Protein AF-A0AAV5Q2T1-F1 (afdb_monomer)

Secondary structure (DSSP, 8-state):
-----PPPPGGGG----TTHHHHHHHHHHHHHHH------TT-HHHHHHHHHHHHHHHHHHHHH-TTTEEEETTEEEETTTTEEEE-TT-----------SSS-S---TT-HHHHHHT--TTS----SS-TTT-----SS-SSGGGS-GGG-EEEEEEEEEEE-TTSPEEEEEEEEEEEHHHHHHH--HHHHHHHHHHHHT--THHHHHTTHHHHHHHHHHHHHTS--TT-S---------

Mean predicted aligned error: 12.11 Å

Radius of gyration: 20.99 Å; Cα contacts (8 Å, |Δi|>4): 226; chains: 1; bounding box: 47×45×57 Å

Structure (mmCIF, N/CA/C/O backbone):
data_AF-A0AAV5Q2T1-F1
#
_entry.id   AF-A0AAV5Q2T1-F1
#
loop_
_atom_site.group_PDB
_atom_site.id
_atom_site.type_symbol
_atom_site.label_atom_id
_atom_site.label_alt_id
_atom_site.label_comp_id
_atom_site.label_asym_id
_atom_site.label_entity_id
_atom_site.label_seq_id
_atom_site.pdbx_PDB_ins_code
_atom_site.Cartn_x
_atom_site.Cartn_y
_atom_site.Cartn_z
_atom_site.occupancy
_atom_site.B_iso_or_equiv
_atom_site.auth_seq_id
_atom_site.auth_comp_id
_atom_site.auth_asym_id
_atom_site.auth_atom_id
_atom_site.pdbx_PDB_model_num
ATOM 1 N N . MET A 1 1 ? 13.994 2.017 17.449 1.00 34.84 1 MET A N 1
ATOM 2 C CA . MET A 1 1 ? 13.219 1.370 16.371 1.00 34.84 1 MET A CA 1
ATOM 3 C C . MET A 1 1 ? 14.200 1.012 15.267 1.00 34.84 1 MET A C 1
ATOM 5 O O . MET A 1 1 ? 14.709 1.919 14.624 1.00 34.84 1 MET A O 1
ATOM 9 N N . SER A 1 2 ? 14.570 -0.260 15.115 1.00 30.88 2 SER A N 1
ATOM 10 C CA . SER A 1 2 ? 15.417 -0.679 13.994 1.00 30.88 2 SER A CA 1
ATOM 11 C C . SER A 1 2 ? 14.562 -0.788 12.734 1.00 30.88 2 SER A C 1
ATOM 13 O O . SER A 1 2 ? 13.497 -1.404 12.750 1.00 30.88 2 SER A O 1
ATOM 15 N N . LEU A 1 3 ? 15.035 -0.216 11.626 1.00 44.00 3 LEU A N 1
ATOM 16 C CA . LEU A 1 3 ? 14.566 -0.620 10.304 1.00 44.00 3 LEU A CA 1
ATOM 17 C C . LEU A 1 3 ? 15.008 -2.076 10.133 1.00 44.00 3 LEU A C 1
ATOM 19 O O . LEU A 1 3 ? 16.198 -2.337 9.963 1.00 44.00 3 LEU A O 1
ATOM 23 N N . HIS A 1 4 ? 14.082 -3.029 10.269 1.00 51.59 4 HIS A N 1
ATOM 24 C CA . HIS A 1 4 ? 14.398 -4.456 10.185 1.00 51.59 4 HIS A CA 1
ATOM 25 C C . HIS A 1 4 ? 14.649 -4.853 8.722 1.00 51.59 4 HIS A C 1
ATOM 27 O O . HIS A 1 4 ? 13.801 -5.428 8.037 1.00 51.59 4 HIS A O 1
ATOM 33 N N . LEU A 1 5 ? 15.829 -4.482 8.226 1.00 61.19 5 LEU A N 1
ATOM 34 C CA . LEU A 1 5 ? 16.301 -4.802 6.889 1.00 61.19 5 LEU A CA 1
ATOM 35 C C . LEU A 1 5 ? 16.650 -6.291 6.827 1.00 61.19 5 LEU A C 1
ATOM 37 O O . LEU A 1 5 ? 17.687 -6.724 7.327 1.00 61.19 5 LEU A O 1
ATOM 41 N N . ARG A 1 6 ? 15.790 -7.071 6.172 1.00 73.88 6 ARG A N 1
ATOM 42 C CA . ARG A 1 6 ? 16.077 -8.457 5.791 1.00 73.88 6 ARG A CA 1
ATOM 43 C C . ARG A 1 6 ? 16.423 -8.535 4.308 1.00 73.88 6 ARG A C 1
ATOM 45 O O . ARG A 1 6 ? 15.856 -7.801 3.500 1.00 73.88 6 ARG A O 1
ATOM 52 N N . LYS A 1 7 ? 17.317 -9.456 3.938 1.00 75.06 7 LYS A N 1
ATOM 53 C CA . LYS A 1 7 ? 17.510 -9.813 2.526 1.00 75.06 7 LYS A CA 1
ATOM 54 C C . LYS A 1 7 ? 16.199 -10.390 1.991 1.00 75.06 7 LYS A C 1
ATOM 56 O O . LYS A 1 7 ? 15.592 -11.243 2.635 1.00 75.06 7 LYS A O 1
ATOM 61 N N . LEU A 1 8 ? 15.776 -9.909 0.830 1.00 74.25 8 LEU A N 1
ATOM 62 C CA . LEU A 1 8 ? 14.616 -10.419 0.115 1.00 74.25 8 LEU A CA 1
ATOM 63 C C . LEU A 1 8 ? 15.088 -11.365 -0.993 1.00 74.25 8 LEU A C 1
ATOM 65 O O . LEU A 1 8 ? 16.085 -11.067 -1.652 1.00 74.25 8 LEU A O 1
ATOM 69 N N . GLN A 1 9 ? 14.382 -12.476 -1.212 1.00 73.56 9 GLN A N 1
ATOM 70 C CA . GLN A 1 9 ? 14.624 -13.289 -2.403 1.00 73.56 9 GLN A CA 1
ATOM 71 C C . GLN A 1 9 ? 14.172 -12.517 -3.652 1.00 73.56 9 GLN A C 1
ATOM 73 O O . GLN A 1 9 ? 13.146 -11.834 -3.581 1.00 73.56 9 GLN A O 1
ATOM 78 N N . PRO A 1 10 ? 14.886 -12.603 -4.792 1.00 73.69 10 PRO A N 1
ATOM 79 C CA . PRO A 1 10 ? 14.507 -11.886 -6.010 1.00 73.69 10 PRO A CA 1
ATOM 80 C C . PRO A 1 10 ? 13.055 -12.148 -6.416 1.00 73.69 10 PRO A C 1
ATOM 82 O O . PRO A 1 10 ? 12.323 -11.203 -6.701 1.00 73.69 10 PRO A O 1
ATOM 85 N N . ASP A 1 11 ? 12.614 -13.406 -6.324 1.00 72.31 11 ASP A N 1
ATOM 86 C CA . ASP A 1 11 ? 11.250 -13.832 -6.645 1.00 72.31 11 ASP A CA 1
ATOM 87 C C . ASP A 1 11 ? 10.185 -13.147 -5.787 1.00 72.31 11 ASP A C 1
ATOM 89 O O . ASP A 1 11 ? 9.061 -12.958 -6.244 1.00 72.31 11 ASP A O 1
ATOM 93 N N . ASP A 1 12 ? 10.494 -12.722 -4.565 1.00 72.56 12 ASP A N 1
ATOM 94 C CA . ASP A 1 12 ? 9.517 -12.059 -3.704 1.00 72.56 12 ASP A CA 1
ATOM 95 C C . ASP A 1 12 ? 9.306 -10.582 -4.055 1.00 72.56 12 ASP A C 1
ATOM 97 O O . ASP A 1 12 ? 8.383 -9.978 -3.501 1.00 72.56 12 ASP A O 1
ATOM 101 N N . LEU A 1 13 ? 10.110 -9.987 -4.949 1.00 73.44 13 LEU A N 1
ATOM 102 C CA . LEU A 1 13 ? 10.087 -8.547 -5.254 1.00 73.44 13 LEU A CA 1
ATOM 103 C C . LEU A 1 13 ? 8.680 -8.033 -5.605 1.00 73.44 13 LEU A C 1
ATOM 105 O O . LEU A 1 13 ? 8.301 -6.950 -5.154 1.00 73.44 13 LEU A O 1
ATOM 109 N N . PHE A 1 14 ? 7.882 -8.836 -6.322 1.00 78.00 14 PHE A N 1
ATOM 110 C CA . PHE A 1 14 ? 6.451 -8.583 -6.505 1.00 78.00 14 PHE A CA 1
ATOM 111 C C . PHE A 1 14 ? 5.556 -9.773 -6.187 1.00 78.00 14 PHE A C 1
ATOM 113 O O . PHE A 1 14 ? 5.795 -10.922 -6.576 1.00 78.00 14 PHE A O 1
ATOM 120 N N . VAL A 1 15 ? 4.435 -9.427 -5.562 1.00 79.69 15 VAL A N 1
ATOM 121 C CA . VAL A 1 15 ? 3.279 -10.280 -5.306 1.00 79.69 15 VAL A CA 1
ATOM 122 C C . VAL A 1 15 ? 2.102 -9.691 -6.080 1.00 79.69 15 VAL A C 1
ATOM 124 O O . VAL A 1 15 ? 1.886 -8.479 -6.033 1.00 79.69 15 VAL A O 1
ATOM 127 N N . ILE A 1 16 ? 1.376 -10.537 -6.812 1.00 82.50 16 ILE A N 1
ATOM 128 C CA . ILE A 1 16 ? 0.063 -10.195 -7.369 1.00 82.50 16 ILE A CA 1
ATOM 129 C C . ILE A 1 16 ? -0.984 -10.674 -6.376 1.00 82.50 16 ILE A C 1
ATOM 131 O O . ILE A 1 16 ? -1.044 -11.858 -6.058 1.00 82.50 16 ILE A O 1
ATOM 135 N N . GLU A 1 17 ? -1.803 -9.744 -5.910 1.00 84.75 17 GLU A N 1
ATOM 136 C CA . GLU A 1 17 ? -2.901 -10.002 -4.984 1.00 84.75 17 GLU A CA 1
ATOM 137 C C . GLU A 1 17 ? -4.241 -10.063 -5.725 1.00 84.75 17 GLU A C 1
ATOM 139 O O . GLU A 1 17 ? -4.354 -9.624 -6.872 1.00 84.75 17 GLU A O 1
ATOM 144 N N . SER A 1 18 ? -5.285 -10.551 -5.054 1.00 85.81 18 SER A N 1
ATOM 145 C CA . SER A 1 18 ? -6.667 -10.520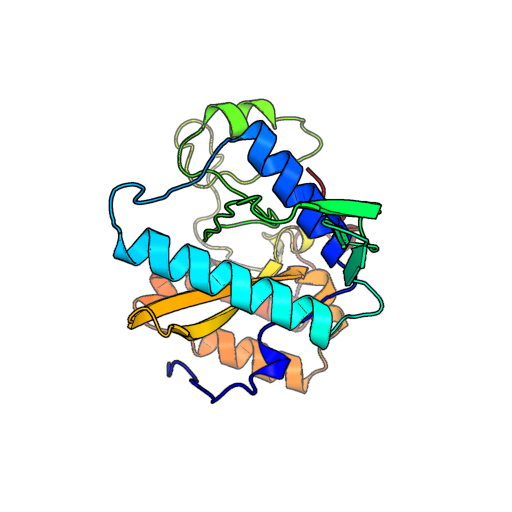 -5.561 1.00 85.81 18 SER A CA 1
ATOM 146 C C . SER A 1 18 ? -7.131 -9.102 -5.928 1.00 85.81 18 SER A C 1
ATOM 148 O O . SER A 1 18 ? -7.850 -8.916 -6.907 1.00 85.81 18 SER A O 1
ATOM 150 N N . THR A 1 19 ? -6.648 -8.097 -5.197 1.00 82.00 19 THR A N 1
ATOM 151 C CA . THR A 1 19 ? -6.914 -6.662 -5.385 1.00 82.00 19 THR A CA 1
ATOM 152 C C . THR A 1 19 ? -6.174 -6.029 -6.573 1.00 82.00 19 THR A C 1
ATOM 154 O O . THR A 1 19 ? -6.449 -4.881 -6.922 1.00 82.00 19 THR A O 1
ATOM 157 N N . TYR A 1 20 ? -5.258 -6.745 -7.246 1.00 85.12 20 TYR A N 1
ATOM 158 C CA . TYR A 1 20 ? -4.414 -6.194 -8.322 1.00 85.12 20 TYR A CA 1
ATOM 159 C C . TYR A 1 20 ? -5.216 -5.479 -9.421 1.00 85.12 20 TYR A C 1
ATOM 161 O O . TYR A 1 20 ? -4.818 -4.402 -9.881 1.00 85.12 20 TYR A O 1
ATOM 169 N N . LYS A 1 21 ? -6.345 -6.069 -9.839 1.00 85.38 21 LYS A N 1
ATOM 170 C CA . LYS A 1 21 ? -7.222 -5.503 -10.872 1.00 85.38 21 LYS A CA 1
ATOM 171 C C . LYS A 1 21 ? -7.800 -4.161 -10.432 1.00 85.38 21 LYS A C 1
ATOM 173 O O . LYS A 1 21 ? -7.676 -3.178 -11.156 1.00 85.38 21 LYS A O 1
ATOM 178 N N . GLU A 1 22 ? -8.383 -4.127 -9.239 1.00 80.19 22 GLU A N 1
ATOM 179 C CA . GLU A 1 22 ? -9.018 -2.941 -8.661 1.00 80.19 22 GLU A CA 1
ATOM 180 C C . GLU A 1 22 ? -7.985 -1.827 -8.459 1.00 80.19 22 GLU A C 1
ATOM 182 O O . GLU A 1 22 ? -8.167 -0.721 -8.963 1.00 80.19 22 GLU A O 1
ATOM 187 N N . HIS A 1 23 ? -6.836 -2.140 -7.852 1.00 80.81 23 HIS A N 1
ATOM 188 C CA . HIS A 1 23 ? -5.754 -1.177 -7.628 1.00 80.81 23 HIS A CA 1
ATOM 189 C C . HIS A 1 23 ? -5.152 -0.625 -8.930 1.00 80.81 23 HIS A C 1
ATOM 191 O O . HIS A 1 23 ? -4.740 0.536 -8.971 1.00 80.81 23 HIS A O 1
ATOM 197 N N . THR A 1 24 ? -5.074 -1.424 -10.000 1.00 82.56 24 THR A N 1
ATOM 198 C CA . THR A 1 24 ? -4.523 -0.949 -11.282 1.00 82.56 24 THR A CA 1
ATOM 199 C C . THR A 1 24 ? -5.515 -0.058 -12.028 1.00 82.56 24 THR A C 1
ATOM 201 O O . THR A 1 24 ? -5.113 0.989 -12.532 1.00 82.56 24 THR A O 1
ATOM 204 N N . LEU A 1 25 ? -6.806 -0.409 -12.035 1.00 80.62 25 LEU A N 1
ATOM 205 C CA . LEU A 1 25 ? -7.862 0.438 -12.606 1.00 80.62 25 LEU A CA 1
ATOM 206 C C . LEU A 1 25 ? -7.998 1.763 -11.841 1.00 80.62 25 LEU A C 1
ATOM 208 O O . LEU A 1 25 ? -8.100 2.821 -12.459 1.00 80.62 25 LEU A O 1
ATOM 212 N N . LEU A 1 26 ? -7.917 1.720 -10.507 1.00 77.94 26 LEU A N 1
ATOM 213 C CA . LEU A 1 26 ? -7.960 2.910 -9.658 1.00 77.94 26 LEU A CA 1
ATOM 214 C C . LEU A 1 26 ? -6.792 3.860 -9.962 1.00 77.94 26 LEU A C 1
ATOM 216 O O . LEU A 1 26 ? -7.005 5.057 -10.133 1.00 77.94 26 LEU A O 1
ATOM 220 N N . ARG A 1 27 ? -5.568 3.329 -10.107 1.00 77.75 27 ARG A N 1
ATOM 221 C CA . ARG A 1 27 ? -4.386 4.115 -10.507 1.00 77.75 27 ARG A CA 1
ATOM 222 C C . ARG A 1 27 ? -4.519 4.728 -11.902 1.00 77.75 27 ARG A C 1
ATOM 224 O O . ARG A 1 27 ? -4.087 5.861 -12.076 1.00 77.75 27 ARG A O 1
ATOM 231 N N . ALA A 1 28 ? -5.098 4.011 -12.868 1.00 77.88 28 ALA A N 1
ATOM 232 C CA . ALA A 1 28 ? -5.332 4.541 -14.212 1.00 77.88 28 ALA A CA 1
ATOM 233 C C . ALA A 1 28 ? -6.289 5.745 -14.173 1.00 77.88 28 ALA A C 1
ATOM 235 O O . ALA A 1 28 ? -5.912 6.833 -14.605 1.00 77.88 28 ALA A O 1
ATOM 236 N N . LYS A 1 29 ? -7.456 5.591 -13.528 1.00 75.19 29 LYS A N 1
ATOM 237 C CA . LYS A 1 29 ? -8.426 6.679 -13.310 1.00 75.19 29 LYS A CA 1
ATOM 238 C C . LYS A 1 29 ? -7.790 7.889 -12.611 1.00 75.19 29 LYS A C 1
ATOM 240 O O . LYS A 1 29 ? -7.906 9.015 -13.081 1.00 75.19 29 LYS A O 1
ATOM 245 N N . LEU A 1 30 ? -7.063 7.659 -11.517 1.00 72.56 30 LEU A N 1
ATOM 246 C CA . LEU A 1 30 ? -6.382 8.721 -10.768 1.00 72.56 30 LEU A CA 1
ATOM 247 C C . LEU A 1 30 ? -5.327 9.457 -11.604 1.00 72.56 30 LEU A C 1
ATOM 249 O O . LEU A 1 30 ? -5.149 10.665 -11.443 1.00 72.56 30 LEU A O 1
ATOM 253 N N . PHE A 1 31 ? -4.624 8.755 -12.492 1.00 72.00 31 PHE A N 1
ATOM 254 C CA . PHE A 1 31 ? -3.667 9.369 -13.408 1.00 72.00 31 PHE A CA 1
ATOM 255 C C . PHE A 1 31 ? -4.366 10.236 -14.466 1.00 72.00 31 PHE A C 1
ATOM 257 O O . PHE A 1 31 ? -3.921 11.356 -14.713 1.00 72.00 31 PHE A O 1
ATOM 264 N N . GLU A 1 32 ? -5.480 9.767 -15.035 1.00 76.06 32 GLU A N 1
ATOM 265 C CA . GLU A 1 32 ? -6.304 10.533 -15.982 1.00 76.06 32 GLU A CA 1
ATOM 266 C C . GLU A 1 32 ? -6.869 11.818 -15.352 1.00 76.06 32 GLU A C 1
ATOM 268 O O . GLU A 1 32 ? -6.781 12.891 -15.955 1.00 76.06 32 GLU A O 1
ATOM 273 N N . GLU A 1 33 ? -7.399 11.719 -14.128 1.00 76.88 33 GLU A N 1
ATOM 274 C CA . GLU A 1 33 ? -8.012 12.832 -13.392 1.00 76.88 33 GLU A CA 1
ATOM 275 C C . GLU A 1 33 ? -6.992 13.867 -12.902 1.00 76.88 33 GLU A C 1
ATOM 277 O O . GLU A 1 33 ? -7.229 15.072 -13.003 1.00 76.88 33 GLU A O 1
ATOM 282 N N . THR A 1 34 ? -5.868 13.415 -12.336 1.00 76.31 34 THR A N 1
ATOM 283 C CA . THR A 1 34 ? -4.925 14.312 -11.645 1.00 76.31 34 THR A CA 1
ATOM 284 C C . THR A 1 34 ? -3.742 14.734 -12.507 1.00 76.31 34 THR A C 1
ATOM 286 O O . THR A 1 34 ? -3.193 15.813 -12.290 1.00 76.31 34 THR A O 1
ATOM 289 N N . ARG A 1 35 ? -3.316 13.883 -13.453 1.00 69.94 35 ARG A N 1
ATOM 290 C CA . ARG A 1 35 ? -2.042 13.992 -14.191 1.00 69.94 35 ARG A CA 1
ATOM 291 C C . ARG A 1 35 ? -0.821 14.219 -13.288 1.00 69.94 35 ARG A C 1
ATOM 293 O O . ARG A 1 35 ? 0.173 14.791 -13.727 1.00 69.94 35 ARG A O 1
ATOM 300 N N . LEU A 1 36 ? -0.877 13.780 -12.029 1.00 61.25 36 LEU A N 1
ATOM 301 C CA . LEU A 1 36 ? 0.210 13.984 -11.076 1.00 61.25 36 LEU A CA 1
ATOM 302 C C . LEU A 1 36 ? 1.280 12.912 -11.238 1.00 61.25 36 LEU A C 1
ATOM 304 O O . LEU A 1 36 ? 1.133 11.766 -10.813 1.00 61.25 36 LEU A O 1
ATOM 308 N N . PHE A 1 37 ? 2.390 13.329 -11.830 1.00 64.75 37 PHE A N 1
ATOM 309 C CA . PHE A 1 37 ? 3.624 12.571 -11.907 1.00 64.75 37 PHE A CA 1
ATOM 310 C C . PHE A 1 37 ? 4.828 13.508 -11.786 1.00 64.75 37 PHE A C 1
ATOM 312 O O . PHE A 1 37 ? 4.709 14.722 -11.930 1.00 64.75 37 PHE A O 1
ATOM 319 N N . GLY A 1 38 ? 5.994 12.932 -11.503 1.00 57.81 38 GLY A N 1
ATOM 320 C CA . GLY A 1 38 ? 7.252 13.661 -11.422 1.00 57.81 38 GLY A CA 1
ATOM 321 C C . GLY A 1 38 ? 8.380 12.817 -11.991 1.00 57.81 38 GLY A C 1
ATOM 322 O O . GLY A 1 38 ? 8.603 11.691 -11.545 1.00 57.81 38 GLY A O 1
ATOM 323 N N . CYS A 1 39 ? 9.088 13.369 -12.972 1.00 64.56 39 CYS A N 1
ATOM 324 C CA . CYS A 1 39 ? 10.275 12.779 -13.570 1.00 64.56 39 CYS A CA 1
ATOM 325 C C . CYS A 1 39 ? 11.339 13.859 -13.730 1.00 64.56 39 CYS A C 1
ATOM 327 O O . CYS A 1 39 ? 11.039 14.963 -14.175 1.00 64.56 39 CYS A O 1
ATOM 329 N N . LEU A 1 40 ? 12.592 13.531 -13.426 1.00 64.44 40 LEU A N 1
ATOM 330 C CA . LEU A 1 40 ? 13.730 14.340 -13.852 1.00 64.44 40 LEU A CA 1
ATOM 331 C C . LEU A 1 40 ? 14.076 13.937 -15.288 1.00 64.44 40 LEU A C 1
ATOM 333 O O . LEU A 1 40 ? 15.002 13.169 -15.524 1.00 64.44 40 LEU A O 1
ATOM 337 N N . GLU A 1 41 ? 13.282 14.415 -16.249 1.00 65.00 41 GLU A N 1
ATOM 338 C CA . GLU A 1 41 ? 13.398 14.053 -17.676 1.00 65.00 41 GLU A CA 1
ATOM 339 C C . GLU A 1 41 ? 14.769 14.400 -18.280 1.00 65.00 41 GLU A C 1
ATOM 341 O O . GLU A 1 41 ? 15.206 13.754 -19.226 1.00 65.00 41 GLU A O 1
ATOM 346 N N . ASN A 1 42 ? 15.478 15.365 -17.687 1.00 75.25 42 ASN A N 1
ATOM 347 C CA . ASN A 1 42 ? 16.813 15.792 -18.108 1.00 75.25 42 ASN A CA 1
ATOM 348 C C . ASN A 1 42 ? 17.969 15.038 -17.412 1.00 75.25 42 ASN A C 1
ATOM 350 O O . ASN A 1 42 ? 19.129 15.306 -17.721 1.00 75.25 42 ASN A O 1
ATOM 354 N N . ASP A 1 43 ? 17.698 14.110 -16.482 1.00 81.25 43 ASP A N 1
ATOM 355 C CA . ASP A 1 43 ? 18.738 13.282 -15.855 1.00 81.25 43 ASP A CA 1
ATOM 356 C C . ASP A 1 43 ? 18.874 11.937 -16.584 1.00 81.25 43 ASP A C 1
ATOM 358 O O . ASP A 1 43 ? 18.052 11.025 -16.451 1.00 81.25 43 ASP A O 1
ATOM 362 N N . LEU A 1 44 ? 19.966 11.791 -17.336 1.00 81.88 44 LEU A N 1
ATOM 363 C CA . LEU A 1 44 ? 20.283 10.570 -18.075 1.00 81.88 44 LEU A CA 1
ATOM 364 C C . LEU A 1 44 ? 20.419 9.336 -17.160 1.00 81.88 44 LEU A C 1
ATOM 366 O O . LEU A 1 44 ? 20.092 8.228 -17.589 1.00 81.88 44 LEU A O 1
ATOM 370 N N . ASN A 1 45 ? 20.835 9.498 -15.899 1.00 80.38 45 ASN A N 1
ATOM 371 C CA . ASN A 1 45 ? 20.917 8.393 -14.938 1.00 80.38 45 ASN A CA 1
ATOM 372 C C . ASN A 1 45 ? 19.526 7.954 -14.466 1.00 80.38 45 ASN A C 1
ATOM 374 O O . ASN A 1 45 ? 19.274 6.754 -14.314 1.00 80.38 45 ASN A O 1
ATOM 378 N N . ALA A 1 46 ? 18.608 8.908 -14.279 1.00 77.00 46 ALA A N 1
ATOM 379 C CA . ALA A 1 46 ? 17.209 8.619 -13.982 1.00 77.00 46 ALA A CA 1
ATOM 380 C C . ALA A 1 46 ? 16.537 7.902 -15.165 1.00 77.00 46 ALA A C 1
ATOM 382 O O . ALA A 1 46 ? 15.913 6.858 -14.969 1.00 77.00 46 ALA A O 1
ATOM 383 N N . LEU A 1 47 ? 16.739 8.385 -16.398 1.00 80.12 47 LEU A N 1
ATOM 384 C CA . LEU A 1 47 ? 16.223 7.745 -17.616 1.00 80.12 47 LEU A CA 1
ATOM 385 C C . LEU A 1 47 ? 16.793 6.335 -17.840 1.00 80.12 47 LEU A C 1
ATOM 387 O O . LEU A 1 47 ? 16.056 5.423 -18.220 1.00 80.12 47 LEU A O 1
ATOM 391 N N . ASN A 1 48 ? 18.089 6.125 -17.601 1.00 84.56 48 ASN A N 1
ATOM 392 C CA . ASN A 1 48 ? 18.715 4.811 -17.760 1.00 84.56 48 ASN A CA 1
ATOM 393 C C . ASN A 1 48 ? 18.243 3.825 -16.684 1.00 84.56 48 ASN A C 1
ATOM 395 O O . ASN A 1 48 ? 17.859 2.704 -17.024 1.00 84.56 48 ASN A O 1
ATOM 399 N N . GLY A 1 49 ? 18.176 4.255 -15.419 1.00 84.00 49 GLY A N 1
ATOM 400 C CA . GLY A 1 49 ? 17.604 3.449 -14.337 1.00 84.00 49 GLY A CA 1
ATOM 401 C C . GLY A 1 49 ? 16.135 3.097 -14.587 1.00 84.00 49 GLY A C 1
ATOM 402 O O . GLY A 1 49 ? 15.729 1.960 -14.370 1.00 84.00 49 GLY A O 1
ATOM 403 N N . LEU A 1 50 ? 15.348 4.030 -15.130 1.00 82.00 50 LEU A N 1
ATOM 404 C CA . LEU A 1 50 ? 13.961 3.803 -15.536 1.00 82.00 50 LEU A CA 1
ATOM 405 C C . LEU A 1 50 ? 13.841 2.761 -16.666 1.00 82.00 50 LEU A C 1
ATOM 407 O O . LEU A 1 50 ? 13.026 1.844 -16.565 1.00 82.00 50 LEU A O 1
ATOM 411 N N . ARG A 1 51 ? 14.653 2.863 -17.726 1.00 81.81 51 ARG A N 1
ATOM 412 C CA . ARG A 1 51 ? 14.655 1.900 -18.848 1.00 81.81 51 ARG A CA 1
ATOM 413 C C . ARG A 1 51 ? 15.062 0.496 -18.405 1.00 81.81 51 ARG A C 1
ATOM 415 O O . ARG A 1 51 ? 14.385 -0.478 -18.742 1.00 81.81 51 ARG A O 1
ATOM 422 N N . GLU A 1 52 ? 16.142 0.387 -17.633 1.00 83.31 52 GLU A N 1
ATOM 423 C CA . GLU A 1 52 ? 16.571 -0.885 -17.046 1.00 83.31 52 GLU A CA 1
ATOM 424 C C . GLU A 1 52 ? 15.478 -1.457 -16.142 1.00 83.31 52 GLU A C 1
ATOM 426 O O . GLU A 1 52 ? 15.160 -2.648 -16.215 1.00 83.31 52 GLU A O 1
ATOM 431 N N . TRP A 1 53 ? 14.858 -0.595 -15.332 1.00 83.50 53 TRP A N 1
ATOM 432 C CA . TRP A 1 53 ? 13.777 -0.990 -14.454 1.00 83.50 53 TRP A CA 1
ATOM 433 C C . TRP A 1 53 ? 12.607 -1.599 -15.221 1.00 83.50 53 TRP A C 1
ATOM 435 O O . TRP A 1 53 ? 12.156 -2.690 -14.876 1.00 83.50 53 TRP A O 1
ATOM 445 N N . TYR A 1 54 ? 12.158 -0.950 -16.295 1.00 81.81 54 TYR A N 1
ATOM 446 C CA . TYR A 1 54 ? 11.093 -1.473 -17.147 1.00 81.81 54 TYR A CA 1
ATOM 447 C C . TYR A 1 54 ? 11.421 -2.854 -17.715 1.00 81.81 54 TYR A C 1
ATOM 449 O O . TYR A 1 54 ? 10.596 -3.765 -17.620 1.00 81.81 54 TYR A O 1
ATOM 457 N N . LYS A 1 55 ? 12.645 -3.043 -18.220 1.00 83.19 55 LYS A N 1
ATOM 458 C CA . LYS A 1 55 ? 13.116 -4.338 -18.731 1.00 83.19 55 LYS A CA 1
ATOM 459 C C . LYS A 1 55 ? 13.086 -5.424 -17.647 1.00 83.19 55 LYS A C 1
ATOM 461 O O . LYS A 1 55 ? 12.573 -6.516 -17.892 1.00 83.19 55 LYS A O 1
ATOM 466 N N . LYS A 1 56 ? 13.585 -5.124 -16.441 1.00 83.38 56 LYS A N 1
ATOM 467 C CA . LYS A 1 56 ? 13.595 -6.063 -15.302 1.00 83.38 56 LYS A CA 1
ATOM 468 C C . LYS A 1 56 ? 12.189 -6.368 -14.785 1.00 83.38 56 LYS A C 1
ATOM 470 O O . LYS A 1 56 ? 11.876 -7.530 -14.540 1.00 83.38 56 LYS A O 1
ATOM 475 N N . PHE A 1 57 ? 11.328 -5.357 -14.682 1.00 84.12 57 PHE A N 1
ATOM 476 C CA . PHE A 1 57 ? 9.930 -5.498 -14.279 1.00 84.12 57 PHE A CA 1
ATOM 477 C C . PHE A 1 57 ? 9.147 -6.389 -15.255 1.00 84.12 57 PHE A C 1
ATOM 479 O O . PHE A 1 57 ? 8.517 -7.355 -14.830 1.00 84.12 57 PHE A O 1
ATOM 486 N N . VAL A 1 58 ? 9.230 -6.119 -16.562 1.00 83.25 58 VAL A N 1
ATOM 487 C CA . VAL A 1 58 ? 8.577 -6.935 -17.600 1.00 83.25 58 VAL A CA 1
ATOM 488 C C . VAL A 1 58 ? 9.057 -8.385 -17.545 1.00 83.25 58 VAL A C 1
ATOM 490 O O . VAL A 1 58 ? 8.234 -9.298 -17.477 1.00 83.25 58 VAL A O 1
ATOM 493 N N . HIS A 1 59 ? 10.376 -8.604 -17.522 1.00 85.38 59 HIS A N 1
ATOM 494 C CA . HIS A 1 59 ? 10.948 -9.950 -17.479 1.00 85.38 59 HIS A CA 1
ATOM 495 C C . HIS A 1 59 ? 10.491 -10.729 -16.235 1.00 85.38 59 HIS A C 1
ATOM 497 O O . HIS A 1 59 ? 10.059 -11.874 -16.352 1.00 85.38 59 HIS A O 1
ATOM 503 N N . PHE A 1 60 ? 10.498 -10.083 -15.065 1.00 86.56 60 PHE A N 1
ATOM 504 C CA . PHE A 1 60 ? 10.019 -10.669 -13.815 1.00 86.56 60 PHE A CA 1
ATOM 505 C C . PHE A 1 60 ? 8.554 -11.127 -13.909 1.00 86.56 60 PHE A C 1
ATOM 507 O O . PHE A 1 60 ? 8.233 -12.247 -13.515 1.00 86.56 60 PHE A O 1
ATOM 514 N N . PHE A 1 61 ? 7.652 -10.284 -14.427 1.00 86.31 61 PHE A N 1
ATOM 515 C CA . PHE A 1 61 ? 6.225 -10.622 -14.488 1.00 86.31 61 PHE A CA 1
ATOM 516 C C . PHE A 1 61 ? 5.925 -11.727 -15.505 1.00 86.31 61 PHE A C 1
ATOM 518 O O . PHE A 1 61 ? 5.103 -12.596 -15.219 1.00 86.31 61 PHE A O 1
ATOM 525 N N . LEU A 1 62 ? 6.626 -11.747 -16.642 1.00 88.31 62 LEU A N 1
ATOM 526 C CA . LEU A 1 62 ? 6.534 -12.834 -17.620 1.00 88.31 62 LEU A CA 1
ATOM 527 C C . LEU A 1 62 ? 7.046 -14.167 -17.049 1.00 88.31 62 LEU A C 1
ATOM 529 O O . LEU A 1 62 ? 6.404 -15.196 -17.244 1.00 88.31 62 LEU A O 1
ATOM 533 N N . ALA A 1 63 ? 8.164 -14.150 -16.316 1.00 88.06 63 ALA A N 1
ATOM 534 C CA . ALA A 1 63 ? 8.763 -15.352 -15.736 1.00 88.06 63 ALA A CA 1
ATOM 535 C C . ALA A 1 63 ? 7.967 -15.901 -14.538 1.00 88.06 63 ALA A C 1
ATOM 537 O O . ALA A 1 63 ? 7.677 -17.096 -14.487 1.00 88.06 63 ALA A O 1
ATOM 538 N N . LYS A 1 64 ? 7.585 -15.043 -13.580 1.00 87.94 64 LYS A N 1
ATOM 539 C CA . LYS A 1 64 ? 6.889 -15.463 -12.349 1.00 87.94 64 LYS A CA 1
ATOM 540 C C . LYS A 1 64 ? 5.384 -15.673 -12.546 1.00 87.94 64 LYS A C 1
ATOM 542 O O . LYS A 1 64 ? 4.787 -16.509 -11.868 1.00 87.94 64 LYS A O 1
ATOM 547 N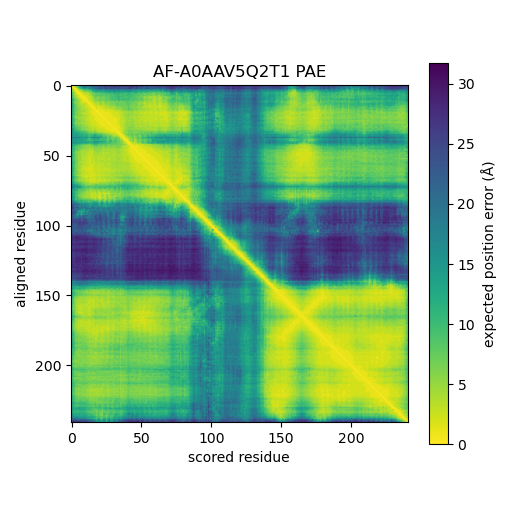 N . TYR A 1 65 ? 4.754 -14.932 -13.459 1.00 90.62 65 TYR A N 1
ATOM 548 C CA . TYR A 1 65 ? 3.301 -14.943 -13.654 1.00 90.62 65 TYR A CA 1
ATOM 549 C C . TYR A 1 65 ? 2.868 -15.217 -15.115 1.00 90.62 65 TYR A C 1
ATOM 551 O O . TYR A 1 65 ? 1.991 -14.513 -15.624 1.00 90.62 65 TYR A O 1
ATOM 559 N N . PRO A 1 66 ? 3.368 -16.277 -15.789 1.00 92.44 66 PRO A N 1
ATOM 560 C CA . PRO A 1 66 ? 3.074 -16.569 -17.205 1.00 92.44 66 PRO A CA 1
ATOM 561 C C . PRO A 1 66 ? 1.594 -16.898 -17.490 1.00 92.44 66 PRO A C 1
ATOM 563 O O . PRO A 1 66 ? 1.132 -16.852 -18.631 1.00 92.44 66 PRO A O 1
ATOM 566 N N . LYS A 1 67 ? 0.812 -17.218 -16.447 1.00 92.19 67 LYS A N 1
ATOM 567 C CA . LYS A 1 67 ? -0.655 -17.346 -16.525 1.00 92.19 67 LYS A CA 1
ATOM 568 C C . LYS A 1 67 ? -1.351 -15.996 -16.760 1.00 92.19 67 LYS A C 1
ATOM 570 O O . LYS A 1 67 ? -2.451 -15.973 -17.303 1.00 92.19 67 LYS A O 1
ATOM 575 N N . TYR A 1 68 ? -0.734 -14.896 -16.329 1.00 89.12 68 TYR A N 1
ATOM 576 C CA . TYR A 1 68 ? -1.318 -13.554 -16.311 1.00 89.12 68 TYR A CA 1
ATOM 577 C C . TYR A 1 68 ? -0.635 -12.582 -17.281 1.00 89.12 68 TYR A C 1
ATOM 579 O O . TYR A 1 68 ? -1.288 -11.644 -17.733 1.00 89.12 68 TYR A O 1
ATOM 587 N N . PHE A 1 69 ? 0.635 -12.814 -17.624 1.00 88.69 69 PHE A N 1
ATOM 588 C CA . PHE A 1 69 ? 1.415 -11.983 -18.543 1.00 88.69 69 PHE A CA 1
ATOM 589 C C . PHE A 1 69 ? 2.010 -12.852 -19.643 1.00 88.69 69 PHE A C 1
ATOM 591 O O . PHE A 1 69 ? 2.623 -13.879 -19.353 1.00 88.69 69 PHE A O 1
ATOM 598 N N . LYS A 1 70 ? 1.839 -12.440 -20.901 1.00 87.94 70 LYS A N 1
ATOM 599 C CA . LYS A 1 70 ? 2.368 -13.150 -22.076 1.00 87.94 70 LYS A CA 1
ATOM 600 C C . LYS A 1 70 ? 2.926 -12.177 -23.103 1.00 87.94 70 LYS A C 1
ATOM 602 O O . LYS A 1 70 ? 2.534 -11.016 -23.120 1.00 87.94 70 LYS A O 1
ATOM 607 N N . ILE A 1 71 ? 3.807 -12.676 -23.966 1.00 85.31 71 ILE A N 1
ATOM 608 C CA . ILE A 1 71 ? 4.191 -12.005 -25.210 1.00 85.31 71 ILE A CA 1
ATOM 609 C C . ILE A 1 71 ? 3.308 -12.572 -26.332 1.00 85.31 71 ILE A C 1
ATOM 611 O O . ILE A 1 71 ? 3.214 -13.789 -26.486 1.00 85.31 71 ILE A O 1
ATOM 615 N N . GLU A 1 72 ? 2.651 -11.699 -27.089 1.00 80.75 72 GLU A N 1
ATOM 616 C CA . GLU A 1 72 ? 1.725 -12.009 -28.181 1.00 80.75 72 GLU A CA 1
ATOM 617 C C . GLU A 1 72 ? 2.117 -11.188 -29.420 1.00 80.75 72 GLU A C 1
ATOM 619 O O . GLU A 1 72 ? 1.674 -10.052 -29.615 1.00 80.75 72 GLU A O 1
ATOM 624 N N . GLY A 1 73 ? 2.997 -11.761 -30.248 1.00 80.00 73 GLY A N 1
ATOM 625 C CA . GLY A 1 73 ? 3.683 -11.020 -31.309 1.00 80.00 73 GLY A CA 1
ATOM 626 C C . GLY A 1 73 ? 4.594 -9.960 -30.695 1.00 80.00 73 GLY A C 1
ATOM 627 O O . GLY A 1 73 ? 5.352 -10.260 -29.775 1.00 80.00 73 GLY A O 1
ATOM 628 N N . ASP A 1 74 ? 4.467 -8.716 -31.150 1.00 75.06 74 ASP A N 1
ATOM 629 C CA . ASP A 1 74 ? 5.198 -7.589 -30.568 1.00 75.06 74 ASP A CA 1
ATOM 630 C C . ASP A 1 74 ? 4.640 -7.129 -29.210 1.00 75.06 74 ASP A C 1
ATOM 632 O O . ASP A 1 74 ? 5.250 -6.275 -28.571 1.00 75.06 74 ASP A O 1
ATOM 636 N N . PHE A 1 75 ? 3.490 -7.645 -28.754 1.00 76.25 75 PHE A N 1
ATOM 637 C CA . PHE A 1 75 ? 2.791 -7.096 -27.591 1.00 76.25 75 PHE A CA 1
ATOM 638 C C . PHE A 1 75 ? 3.030 -7.856 -26.286 1.00 76.25 75 PHE A C 1
ATOM 640 O O . PHE A 1 75 ? 3.039 -9.081 -26.270 1.00 76.25 75 PHE A O 1
ATOM 647 N N . ILE A 1 76 ? 3.110 -7.145 -25.159 1.00 80.31 76 ILE A N 1
ATOM 648 C CA . ILE A 1 76 ? 2.989 -7.745 -23.820 1.00 80.31 76 ILE A CA 1
ATOM 649 C C . ILE A 1 76 ? 1.530 -7.644 -23.362 1.00 80.31 76 ILE A C 1
ATOM 651 O O . ILE A 1 76 ? 1.036 -6.547 -23.113 1.00 80.31 76 ILE A O 1
ATOM 655 N N . SER A 1 77 ? 0.841 -8.771 -23.212 1.00 81.62 77 SER A N 1
ATOM 656 C CA . SER A 1 77 ? -0.571 -8.833 -22.809 1.00 81.62 77 SER A CA 1
ATOM 657 C C . SER A 1 77 ? -0.730 -9.084 -21.307 1.00 81.62 77 SER A C 1
ATOM 659 O O . SER A 1 77 ? -0.136 -10.014 -20.760 1.00 81.62 77 SER A O 1
ATOM 661 N N . ASN A 1 78 ? -1.566 -8.278 -20.645 1.00 83.25 78 ASN A N 1
ATOM 662 C CA . ASN A 1 78 ? -2.014 -8.448 -19.262 1.00 83.25 78 ASN A CA 1
ATOM 663 C C . ASN A 1 78 ? -3.417 -9.063 -19.245 1.00 83.25 78 ASN A C 1
ATOM 665 O O . ASN A 1 78 ? -4.432 -8.382 -19.413 1.00 83.25 78 ASN A O 1
ATOM 669 N N . LEU A 1 79 ? -3.468 -10.367 -19.001 1.00 86.69 79 LEU A N 1
ATOM 670 C CA . LEU A 1 79 ? -4.684 -11.174 -19.072 1.00 86.69 79 LEU A CA 1
ATOM 671 C C . LEU A 1 79 ? -5.637 -10.941 -17.884 1.00 86.69 79 LEU A C 1
ATOM 673 O O . LEU A 1 79 ? -6.802 -11.316 -17.963 1.00 86.69 79 LEU A O 1
ATOM 677 N N . ILE A 1 80 ? -5.187 -10.291 -16.800 1.00 82.81 80 ILE A N 1
ATOM 678 C CA . ILE A 1 80 ? -6.058 -9.912 -15.667 1.00 82.81 80 ILE A CA 1
ATOM 679 C C . ILE A 1 80 ? -6.939 -8.706 -16.037 1.00 82.81 80 ILE A C 1
ATOM 681 O O . ILE A 1 80 ? -8.097 -8.606 -15.614 1.00 82.81 80 ILE A O 1
ATOM 685 N N . LEU A 1 81 ? -6.385 -7.783 -16.827 1.00 80.25 81 LEU A N 1
ATOM 686 C CA . LEU A 1 81 ? -7.070 -6.577 -17.300 1.00 80.25 81 LEU A CA 1
ATOM 687 C C . LEU A 1 81 ? -7.661 -6.735 -18.707 1.00 80.25 81 LEU A C 1
ATOM 689 O O . LEU A 1 81 ? -8.480 -5.912 -19.102 1.00 80.25 81 LEU A O 1
ATOM 693 N N . ASN A 1 82 ? -7.271 -7.788 -19.434 1.00 82.62 82 ASN A N 1
ATOM 694 C CA . ASN A 1 82 ? -7.526 -7.968 -20.864 1.00 82.62 82 ASN A CA 1
ATOM 695 C C . ASN A 1 82 ? -6.987 -6.793 -21.707 1.00 82.62 82 ASN A C 1
ATOM 697 O O . ASN A 1 82 ? -7.652 -6.307 -22.621 1.00 82.62 82 ASN A O 1
ATOM 701 N N . THR A 1 83 ? -5.784 -6.313 -21.372 1.00 75.81 83 THR A N 1
ATOM 702 C CA . THR A 1 83 ? -5.121 -5.196 -22.061 1.00 75.81 83 THR A CA 1
ATOM 703 C C . THR A 1 83 ? -3.805 -5.627 -22.697 1.00 75.81 83 THR A C 1
ATOM 705 O O . THR A 1 83 ? -3.056 -6.425 -22.132 1.00 75.81 83 THR A O 1
ATOM 708 N N . LYS A 1 84 ? -3.491 -5.057 -23.863 1.00 71.62 84 LYS A N 1
ATOM 709 C CA . LYS A 1 84 ? -2.135 -5.064 -24.421 1.00 71.62 84 LYS A CA 1
ATOM 710 C C . LYS A 1 84 ? -1.397 -3.868 -23.828 1.00 71.62 84 LYS A C 1
ATOM 712 O O . LYS A 1 84 ? -1.901 -2.754 -23.905 1.00 71.62 84 LYS A O 1
ATOM 717 N N . LEU A 1 85 ? -0.275 -4.119 -23.160 1.00 64.75 85 LEU A N 1
ATOM 718 C CA . LEU A 1 85 ? 0.459 -3.115 -22.392 1.00 64.75 85 LEU A CA 1
ATOM 719 C C . LEU A 1 85 ? 1.483 -2.351 -23.228 1.00 64.75 85 LEU A C 1
ATOM 721 O O . LEU A 1 85 ? 1.646 -1.168 -22.997 1.00 64.75 85 LEU A O 1
ATOM 725 N N . LEU A 1 86 ? 2.224 -3.026 -24.105 1.00 56.88 86 LEU A N 1
ATOM 726 C CA . LEU A 1 86 ? 3.409 -2.479 -24.779 1.00 56.88 86 LEU A CA 1
ATOM 727 C C . LEU A 1 86 ? 3.632 -3.203 -26.101 1.00 56.88 86 LEU A C 1
ATOM 729 O O . LEU A 1 86 ? 3.577 -4.432 -26.068 1.00 56.88 86 LEU A O 1
ATOM 733 N N . SER A 1 87 ? 3.953 -2.506 -27.193 1.00 49.41 87 SER A N 1
ATOM 734 C CA . SER A 1 87 ? 4.600 -3.092 -28.378 1.00 49.41 87 SER A CA 1
ATOM 735 C C . SER A 1 87 ? 6.128 -3.181 -28.224 1.00 49.41 87 SER A C 1
ATOM 737 O O . SER A 1 87 ? 6.734 -2.539 -27.361 1.00 49.41 87 SER A O 1
ATOM 739 N N . VAL A 1 88 ? 6.794 -3.921 -29.114 1.00 42.19 88 VAL A N 1
ATOM 740 C CA . VAL A 1 88 ? 8.254 -3.855 -29.279 1.00 42.19 88 VAL A CA 1
ATOM 741 C C . VAL A 1 88 ? 8.653 -2.404 -29.572 1.00 42.19 88 VAL A C 1
ATOM 743 O O . VAL A 1 88 ? 8.060 -1.747 -30.426 1.00 42.19 88 VAL A O 1
ATOM 746 N N . ASN A 1 89 ? 9.652 -1.912 -28.833 1.00 38.56 89 ASN A N 1
ATOM 747 C CA . ASN A 1 89 ? 10.125 -0.520 -28.810 1.00 38.56 89 ASN A CA 1
ATOM 748 C C . ASN A 1 89 ? 9.121 0.542 -28.307 1.00 38.56 89 ASN A C 1
ATOM 750 O O . ASN A 1 89 ? 9.415 1.734 -28.409 1.00 38.56 89 ASN A O 1
ATOM 754 N N . GLU A 1 90 ? 7.988 0.156 -27.712 1.00 35.12 90 GLU A N 1
ATOM 755 C CA . GLU A 1 90 ? 7.138 1.092 -26.969 1.00 35.12 90 GLU A CA 1
ATOM 756 C C . GLU A 1 90 ? 7.705 1.337 -25.561 1.00 35.12 90 GLU A C 1
ATOM 758 O O . GLU A 1 90 ? 8.139 0.414 -24.867 1.00 35.12 90 GLU A O 1
ATOM 763 N N . 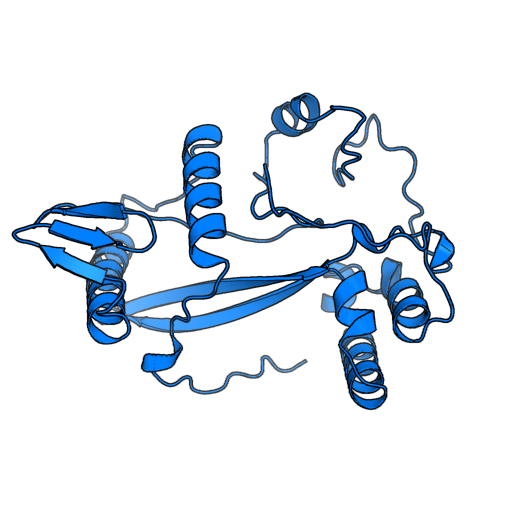PHE A 1 91 ? 7.699 2.598 -25.125 1.00 37.47 91 PHE A N 1
ATOM 764 C CA . PHE A 1 91 ? 8.186 3.011 -23.810 1.00 37.47 91 PHE A CA 1
ATOM 765 C C . PHE A 1 91 ? 7.039 3.632 -23.010 1.00 37.47 91 PHE A C 1
ATOM 767 O O . PHE A 1 91 ? 6.756 4.821 -23.143 1.00 37.47 91 PHE A O 1
ATOM 774 N N . ILE A 1 92 ? 6.402 2.852 -22.136 1.00 36.69 92 ILE A N 1
ATOM 775 C CA . ILE A 1 92 ? 5.529 3.418 -21.098 1.00 36.69 92 ILE A CA 1
ATOM 776 C C . ILE A 1 92 ? 6.387 3.941 -19.951 1.00 36.69 92 ILE A C 1
ATOM 778 O O . ILE A 1 92 ? 7.407 3.348 -19.599 1.00 36.69 92 ILE A O 1
ATOM 782 N N . CYS A 1 93 ? 5.938 5.029 -19.328 1.00 31.44 93 CYS A N 1
ATOM 783 C CA . CYS A 1 93 ? 6.449 5.463 -18.039 1.00 31.44 93 CYS A CA 1
ATOM 784 C C . CYS A 1 93 ? 5.383 5.348 -16.941 1.00 31.44 93 CYS A C 1
ATOM 786 O O . CYS A 1 93 ? 4.185 5.436 -17.199 1.00 31.44 93 CYS A O 1
ATOM 788 N N . ARG A 1 94 ? 5.826 5.101 -15.701 1.00 35.38 94 ARG A N 1
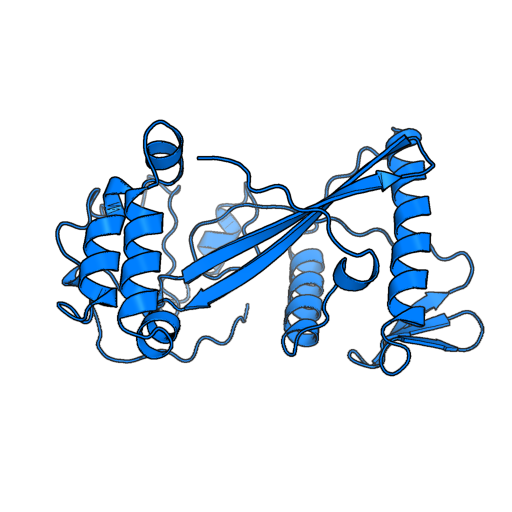ATOM 789 C CA . ARG A 1 94 ? 4.967 4.968 -14.515 1.00 35.38 94 ARG A CA 1
ATOM 790 C C . ARG A 1 94 ? 5.632 5.651 -13.336 1.00 35.38 94 ARG A C 1
ATOM 792 O O . ARG A 1 94 ? 6.841 5.524 -13.153 1.00 35.38 94 ARG A O 1
ATOM 799 N N . TYR A 1 95 ? 4.823 6.277 -12.498 1.00 37.44 95 TYR A N 1
ATOM 800 C CA . TYR A 1 95 ? 5.275 7.062 -11.356 1.00 37.44 95 TYR A CA 1
ATOM 801 C C . TYR A 1 95 ? 4.450 6.682 -10.111 1.00 37.44 95 TYR A C 1
ATOM 803 O O . TYR A 1 95 ? 3.354 6.137 -10.241 1.00 37.44 95 TYR A O 1
ATOM 811 N N . ASN A 1 96 ? 5.004 6.855 -8.907 1.00 34.00 96 ASN A N 1
ATOM 812 C CA . ASN A 1 96 ? 4.449 6.329 -7.647 1.00 34.00 96 ASN A CA 1
ATOM 813 C C . ASN A 1 96 ? 4.856 7.226 -6.460 1.00 34.00 96 ASN A C 1
ATOM 815 O O . ASN A 1 96 ? 5.918 7.841 -6.527 1.00 34.00 96 ASN A O 1
ATOM 819 N N . TRP A 1 97 ? 4.055 7.303 -5.387 1.00 33.44 97 TRP A N 1
ATOM 820 C CA . TRP A 1 97 ? 4.237 8.296 -4.306 1.00 33.44 97 TRP A CA 1
ATOM 821 C C . TRP A 1 97 ? 3.634 7.857 -2.932 1.00 33.44 97 TRP A C 1
ATOM 823 O O . TRP A 1 97 ? 2.980 6.819 -2.853 1.00 33.44 97 TRP A O 1
ATOM 833 N N . GLY A 1 98 ? 3.859 8.621 -1.844 1.00 30.89 98 GLY A N 1
ATOM 834 C CA . GLY A 1 98 ? 3.215 8.509 -0.502 1.00 30.89 98 GLY A CA 1
ATOM 835 C C . GLY A 1 98 ? 3.224 9.874 0.238 1.00 30.89 98 GLY A C 1
ATOM 836 O O . GLY A 1 98 ? 3.894 10.782 -0.242 1.00 30.89 98 GLY A O 1
ATOM 837 N N . ILE A 1 99 ? 2.527 10.165 1.353 1.00 25.62 99 ILE A N 1
ATOM 838 C CA . ILE A 1 99 ? 1.846 9.396 2.433 1.00 25.62 99 ILE A CA 1
ATOM 839 C C . ILE A 1 99 ? 0.519 10.124 2.827 1.00 25.62 99 ILE A C 1
ATOM 841 O O . ILE A 1 99 ? 0.370 11.295 2.491 1.00 25.62 99 ILE A O 1
ATOM 845 N N . GLN A 1 100 ? -0.450 9.482 3.518 1.00 40.06 100 GLN A N 1
ATOM 846 C CA . GLN A 1 100 ? -1.806 10.042 3.749 1.00 40.06 100 GLN A CA 1
ATOM 847 C C . GLN A 1 100 ? -2.565 9.542 5.015 1.00 40.06 100 GLN A C 1
ATOM 849 O O . GLN A 1 100 ? -2.358 8.409 5.450 1.00 40.06 100 GLN A O 1
ATOM 854 N N . THR A 1 101 ? -3.518 10.347 5.531 1.00 33.50 101 THR A N 1
ATOM 855 C CA . THR A 1 101 ? -4.626 9.951 6.440 1.00 33.50 101 THR A CA 1
ATOM 856 C C . THR A 1 101 ? -5.934 9.590 5.697 1.00 33.50 101 THR A C 1
ATOM 858 O O . THR A 1 101 ? -6.460 10.410 4.942 1.00 33.50 101 THR A O 1
ATOM 861 N N . GLY A 1 102 ? -6.498 8.401 5.959 1.00 46.53 102 GLY A N 1
ATOM 862 C CA . GLY A 1 102 ? -7.745 7.874 5.360 1.00 46.53 102 GLY A CA 1
ATOM 863 C C . GLY A 1 102 ? -7.525 6.719 4.355 1.00 46.53 102 GLY A C 1
ATOM 864 O O . GLY A 1 102 ? -6.379 6.450 4.002 1.00 46.53 102 GLY A O 1
ATOM 865 N N . PRO A 1 103 ? -8.587 6.031 3.881 1.00 38.72 103 PRO A N 1
ATOM 866 C CA . PRO A 1 103 ? -8.499 4.808 3.053 1.00 38.72 103 PRO A CA 1
ATOM 867 C C . PRO A 1 103 ? -8.109 5.011 1.581 1.00 38.72 103 PRO A C 1
ATOM 869 O O . PRO A 1 103 ? -8.222 4.091 0.773 1.00 38.72 103 PRO A O 1
ATOM 872 N N . TYR A 1 104 ? -7.723 6.217 1.189 1.00 50.12 104 TYR A N 1
ATOM 873 C CA . TYR A 1 104 ? -7.564 6.561 -0.215 1.00 50.12 104 TYR A CA 1
ATOM 874 C C . TYR A 1 104 ? -6.219 6.050 -0.740 1.00 50.12 104 TYR A C 1
ATOM 876 O O . TYR A 1 104 ? -5.175 6.221 -0.110 1.00 50.12 104 TYR A O 1
ATOM 884 N N . PHE A 1 105 ? -6.240 5.474 -1.942 1.00 37.56 105 PHE A N 1
ATOM 885 C CA . PHE A 1 105 ? -5.016 5.159 -2.679 1.00 37.56 105 PHE A CA 1
ATOM 886 C C . PHE A 1 105 ? -4.327 6.409 -3.235 1.00 37.56 105 PHE A C 1
ATOM 888 O O . PHE A 1 105 ? -3.151 6.331 -3.590 1.00 37.56 105 PHE A O 1
ATOM 895 N N . CYS A 1 106 ? -5.029 7.550 -3.292 1.00 38.03 106 CYS A N 1
ATOM 896 C CA . CYS A 1 106 ? -4.419 8.840 -3.572 1.00 38.03 106 CYS A CA 1
ATOM 897 C C . CYS A 1 106 ? -5.001 10.037 -2.793 1.00 38.03 106 CYS A C 1
ATOM 899 O O . CYS A 1 106 ? -6.206 10.265 -2.782 1.00 38.03 106 CYS A O 1
ATOM 901 N N . THR A 1 107 ? -4.097 10.892 -2.307 1.00 43.91 107 THR A N 1
ATOM 902 C CA . THR A 1 107 ? -4.259 12.346 -2.151 1.00 43.91 107 THR A CA 1
ATOM 903 C C . THR A 1 107 ? -3.178 13.074 -2.934 1.00 43.91 107 THR A C 1
ATOM 905 O O . THR A 1 107 ? -2.012 13.038 -2.537 1.00 43.91 107 THR A O 1
ATOM 908 N N . PRO A 1 108 ? -3.554 13.839 -3.964 1.00 39.03 108 PRO A N 1
ATOM 909 C CA . PRO A 1 108 ? -2.790 15.004 -4.374 1.00 39.03 108 PRO A CA 1
ATOM 910 C C . PRO A 1 108 ? -2.387 15.860 -3.167 1.00 39.03 108 PRO A C 1
ATOM 912 O O . PRO A 1 108 ? -3.253 16.371 -2.453 1.00 39.03 108 PRO A O 1
ATOM 915 N N . PHE A 1 109 ? -1.091 16.105 -2.976 1.00 36.91 109 PHE A N 1
ATOM 916 C CA . PHE A 1 109 ? -0.701 17.353 -2.330 1.00 36.91 109 PHE A CA 1
ATOM 917 C C . PHE A 1 109 ? -1.091 18.492 -3.282 1.00 36.91 109 PHE A C 1
ATOM 919 O O . PHE A 1 109 ? -0.617 18.536 -4.414 1.00 36.91 109 PHE A O 1
ATOM 926 N N . GLY A 1 110 ? -1.949 19.409 -2.826 1.00 36.75 110 GLY A N 1
ATOM 927 C CA . GLY A 1 110 ? -2.118 20.707 -3.485 1.00 36.75 110 GLY A CA 1
ATOM 928 C C . GLY A 1 110 ? -3.302 20.892 -4.440 1.00 36.75 110 GLY A C 1
ATOM 929 O O . GLY A 1 110 ? -3.169 21.668 -5.378 1.00 36.75 110 GLY A O 1
ATOM 930 N N . ASN A 1 111 ? -4.475 20.284 -4.207 1.00 35.88 111 ASN A N 1
ATOM 931 C CA . ASN A 1 111 ? -5.698 20.816 -4.832 1.00 35.88 111 ASN A CA 1
ATOM 932 C C . ASN A 1 111 ? -6.934 20.812 -3.912 1.00 35.88 111 ASN A C 1
ATOM 934 O O . ASN A 1 111 ? -7.767 19.901 -3.944 1.00 35.88 111 ASN A O 1
ATOM 938 N N . GLN A 1 112 ? -7.071 21.881 -3.116 1.00 42.09 112 GLN A N 1
ATOM 939 C CA . GLN A 1 112 ? -8.223 22.121 -2.233 1.00 42.09 112 GLN A CA 1
ATOM 940 C C . GLN A 1 112 ? -9.570 22.088 -2.984 1.00 42.09 112 GLN A C 1
ATOM 942 O O . GLN A 1 112 ? -10.590 21.730 -2.397 1.00 42.09 112 GLN A O 1
ATOM 947 N N . ASP A 1 113 ? -9.595 22.392 -4.285 1.00 40.38 113 ASP A N 1
ATOM 948 C CA . ASP A 1 113 ? -10.831 22.392 -5.077 1.00 40.38 113 ASP A CA 1
ATOM 949 C C . ASP A 1 113 ? -11.309 20.990 -5.487 1.00 40.38 113 ASP A C 1
ATOM 951 O O . ASP A 1 113 ? -12.488 20.815 -5.805 1.00 40.38 113 ASP A O 1
ATOM 955 N N . THR A 1 114 ? -10.449 19.966 -5.421 1.00 41.84 114 THR A N 1
ATOM 956 C CA . THR A 1 114 ? -10.885 18.570 -5.634 1.00 41.84 114 THR A CA 1
ATOM 957 C C . THR A 1 114 ? -11.593 18.031 -4.388 1.00 41.84 114 THR A C 1
ATOM 959 O O . THR A 1 114 ? -12.651 17.413 -4.494 1.00 41.84 114 THR A O 1
ATOM 962 N N . LEU A 1 115 ? -11.087 18.372 -3.196 1.00 43.53 115 LEU A N 1
ATOM 963 C CA . LEU A 1 115 ? -11.738 18.076 -1.913 1.00 43.53 115 LEU A CA 1
ATOM 964 C C . LEU A 1 115 ? -13.107 18.769 -1.790 1.00 43.53 115 LEU A C 1
ATOM 966 O O . LEU A 1 115 ? -14.071 18.136 -1.363 1.00 43.53 115 LEU A O 1
ATOM 970 N N . LYS A 1 116 ? -13.241 20.022 -2.255 1.00 41.78 116 LYS A N 1
ATOM 971 C CA . LYS A 1 116 ? -14.542 20.723 -2.307 1.00 41.78 116 LYS A CA 1
ATOM 972 C C . LYS A 1 116 ? -15.570 20.024 -3.205 1.00 41.78 116 LYS A C 1
ATOM 974 O O . LYS A 1 116 ? -16.748 20.006 -2.861 1.00 41.78 116 LYS A O 1
ATOM 979 N N . LYS A 1 117 ? -15.161 19.438 -4.338 1.00 39.28 117 LYS A N 1
ATOM 980 C CA . LYS A 1 117 ? -16.077 18.761 -5.284 1.00 39.28 117 LYS A CA 1
ATOM 981 C C . LYS A 1 117 ? -16.547 17.379 -4.819 1.00 39.28 117 LYS A C 1
ATOM 983 O O . LYS A 1 117 ? -17.577 16.909 -5.289 1.00 39.28 117 LYS A O 1
ATOM 988 N N . LEU A 1 118 ? -15.847 16.759 -3.869 1.00 39.69 118 LEU A N 1
ATOM 989 C CA . LEU A 1 118 ? -16.224 15.476 -3.262 1.00 39.69 118 LEU A CA 1
ATOM 990 C C . LEU A 1 118 ? -17.171 15.615 -2.052 1.00 39.69 118 LEU A C 1
ATOM 992 O O . LEU A 1 118 ? -17.451 14.630 -1.374 1.00 39.69 118 LEU A O 1
ATOM 996 N N . THR A 1 119 ? -17.726 16.809 -1.807 1.00 39.00 119 THR A N 1
ATOM 997 C CA . THR A 1 119 ? -18.681 17.117 -0.719 1.00 39.00 119 THR A CA 1
ATOM 998 C C . THR A 1 119 ? -20.097 16.560 -0.940 1.00 39.00 119 THR A C 1
ATOM 1000 O O . THR A 1 119 ? -21.097 17.168 -0.562 1.00 39.00 119 THR A O 1
ATOM 1003 N N . ASN A 1 120 ? -20.214 15.353 -1.499 1.00 38.00 120 ASN A N 1
ATOM 1004 C CA . ASN A 1 120 ? -21.458 14.599 -1.404 1.00 38.00 120 ASN A CA 1
ATOM 1005 C C . ASN A 1 120 ? -21.676 14.235 0.081 1.00 38.00 120 ASN A C 1
ATOM 1007 O O . ASN A 1 120 ? -20.849 13.513 0.640 1.00 38.00 120 ASN A O 1
ATOM 1011 N N . PRO A 1 121 ? -22.772 14.669 0.737 1.00 40.62 121 PRO A N 1
ATOM 1012 C CA . PRO A 1 121 ? -22.976 14.468 2.176 1.00 40.62 121 PRO A CA 1
ATOM 1013 C C . PRO A 1 121 ? -23.057 12.992 2.604 1.00 40.62 121 PRO A C 1
ATOM 1015 O O . PRO A 1 121 ? -22.980 12.699 3.798 1.00 40.62 121 PRO A O 1
ATOM 1018 N N . LYS A 1 122 ? -23.170 12.056 1.649 1.00 35.12 122 LYS A N 1
ATOM 1019 C CA . LYS A 1 122 ? -23.072 10.608 1.879 1.00 35.12 122 LYS A CA 1
ATOM 1020 C C . LYS A 1 122 ? -21.643 10.130 2.194 1.00 35.12 122 LYS A C 1
ATOM 1022 O O . LYS A 1 122 ? -21.487 9.064 2.783 1.00 35.12 122 LYS A O 1
ATOM 1027 N N . TYR A 1 123 ? -20.616 10.906 1.842 1.00 36.69 123 TYR A N 1
ATOM 1028 C CA . TYR A 1 123 ? -19.207 10.588 2.075 1.00 36.69 123 TYR A CA 1
ATOM 1029 C C . TYR A 1 123 ? -18.568 11.660 2.970 1.00 36.69 123 TYR A C 1
ATOM 1031 O O . TYR A 1 123 ? -18.056 12.678 2.507 1.00 36.69 123 TYR A O 1
ATOM 1039 N N . ARG A 1 124 ? -18.614 11.447 4.291 1.00 36.09 124 ARG A N 1
ATOM 1040 C CA . ARG A 1 124 ? -17.949 12.334 5.257 1.00 36.09 124 ARG A CA 1
ATOM 1041 C C . ARG A 1 124 ? -16.439 12.112 5.219 1.00 36.09 124 ARG A C 1
ATOM 1043 O O . ARG A 1 124 ? -15.939 11.131 5.762 1.00 36.09 124 ARG A O 1
ATOM 1050 N N . PHE A 1 125 ? -15.725 13.050 4.612 1.00 38.44 125 PHE A N 1
ATOM 1051 C CA . PHE A 1 125 ? -14.270 13.035 4.520 1.00 38.44 125 PHE A CA 1
ATOM 1052 C C . PHE A 1 125 ? -13.635 14.011 5.521 1.00 38.44 125 PHE A C 1
ATOM 1054 O O . PHE A 1 125 ? -14.017 15.177 5.598 1.00 38.44 125 PHE A O 1
ATOM 1061 N N . TYR A 1 126 ? -12.655 13.531 6.291 1.00 36.84 126 TYR A N 1
ATOM 1062 C CA . TYR A 1 126 ? -11.875 14.347 7.223 1.00 36.84 126 TYR A CA 1
ATOM 1063 C C . TYR A 1 126 ? -10.665 14.967 6.510 1.00 36.84 126 TYR A C 1
ATOM 1065 O O . TYR A 1 126 ? -9.641 14.309 6.328 1.00 36.84 126 TYR A O 1
ATOM 1073 N N . ASP A 1 127 ? -10.783 16.235 6.116 1.00 38.72 127 ASP A N 1
ATOM 1074 C CA . ASP A 1 127 ? -9.671 17.045 5.607 1.00 38.72 127 ASP A CA 1
ATOM 1075 C C . ASP A 1 127 ? -8.881 17.659 6.777 1.00 38.72 127 ASP A C 1
ATOM 1077 O O . ASP A 1 127 ? -9.429 18.403 7.595 1.00 38.72 127 ASP A O 1
ATOM 1081 N N . ARG A 1 128 ? -7.579 17.351 6.861 1.00 38.03 128 ARG A N 1
ATOM 1082 C CA . ARG A 1 128 ? -6.692 17.819 7.937 1.00 38.03 128 ARG A CA 1
ATOM 1083 C C . ARG A 1 128 ? -6.195 19.259 7.744 1.00 38.03 128 ARG A C 1
ATOM 1085 O O . ARG A 1 128 ? -5.676 19.824 8.703 1.00 38.03 128 ARG A O 1
ATOM 1092 N N . TYR A 1 129 ? -6.366 19.862 6.564 1.00 37.41 129 TYR A N 1
ATOM 1093 C CA . TYR A 1 129 ? -5.668 21.099 6.178 1.00 37.41 129 TYR A CA 1
ATOM 1094 C C . TYR A 1 129 ? -6.558 22.302 5.821 1.00 37.41 129 TYR A C 1
ATOM 1096 O O . TYR A 1 129 ? -6.025 23.386 5.579 1.00 37.41 129 TYR A O 1
ATOM 1104 N N . ASN A 1 130 ? -7.888 22.172 5.814 1.00 38.72 130 ASN A N 1
ATOM 1105 C CA . ASN A 1 130 ? -8.782 23.298 5.517 1.00 38.72 130 ASN A CA 1
ATOM 1106 C C . ASN A 1 130 ? -9.201 24.072 6.785 1.00 38.72 130 ASN A C 1
ATOM 1108 O O . ASN A 1 130 ? -10.240 23.810 7.394 1.00 38.72 130 ASN A O 1
ATOM 1112 N N . SER A 1 131 ? -8.377 25.047 7.174 1.00 40.62 131 SER A N 1
ATOM 1113 C CA . SER A 1 131 ? -8.477 25.806 8.431 1.00 40.62 131 SER A CA 1
ATOM 1114 C C . SER A 1 131 ? -9.709 26.710 8.588 1.00 40.62 131 SER A C 1
ATOM 1116 O O . SER A 1 131 ? -9.907 27.255 9.670 1.00 40.62 131 SER A O 1
ATOM 1118 N N . GLN A 1 132 ? -10.534 26.889 7.550 1.00 39.44 132 GLN A N 1
ATOM 1119 C CA . GLN A 1 132 ? -11.680 27.814 7.581 1.00 39.44 132 GLN A CA 1
ATOM 1120 C C . GLN A 1 132 ? -13.042 27.135 7.796 1.00 39.44 132 GLN A C 1
ATOM 1122 O O . GLN A 1 132 ? -14.024 27.826 8.052 1.00 39.44 132 GLN A O 1
ATOM 1127 N N . THR A 1 133 ? -13.126 25.802 7.710 1.00 38.84 133 THR A N 1
ATOM 1128 C CA . THR A 1 133 ? -14.395 25.059 7.877 1.00 38.84 133 THR A CA 1
ATOM 1129 C C . THR A 1 133 ? -14.267 23.766 8.684 1.00 38.84 133 THR A C 1
ATOM 1131 O O . THR A 1 133 ? -15.192 22.955 8.683 1.00 38.84 133 THR A O 1
ATOM 1134 N N . GLN A 1 134 ? -13.142 23.531 9.365 1.00 39.28 134 GLN A N 1
ATOM 1135 C CA . GLN A 1 134 ? -13.037 22.415 10.305 1.00 39.28 134 GLN A CA 1
ATOM 1136 C C . GLN A 1 134 ? -13.954 22.670 11.516 1.00 39.28 134 GLN A C 1
ATOM 1138 O O . GLN A 1 134 ? -13.686 23.608 12.267 1.00 39.28 134 GLN A O 1
ATOM 1143 N N . PRO A 1 135 ? -14.986 21.838 11.784 1.00 36.72 135 PRO A N 1
ATOM 1144 C CA . PRO A 1 135 ? -15.401 21.660 13.169 1.00 36.72 135 PRO A CA 1
ATOM 1145 C C . PRO A 1 135 ? -14.171 21.158 13.927 1.00 36.72 135 PRO A C 1
ATOM 1147 O O . PRO A 1 135 ? -13.464 20.290 13.407 1.00 36.72 135 PRO A O 1
ATOM 1150 N N . GLU A 1 136 ? -13.893 21.712 15.109 1.00 37.59 136 GLU A N 1
ATOM 1151 C CA . GLU A 1 136 ? -12.701 21.351 15.876 1.00 37.59 136 GLU A CA 1
ATOM 1152 C C . GLU A 1 136 ? -12.644 19.832 16.066 1.00 37.59 136 GLU A C 1
ATOM 1154 O O . GLU A 1 136 ? -13.407 19.241 16.833 1.00 37.59 136 GLU A O 1
ATOM 1159 N N . LEU A 1 137 ? -11.741 19.181 15.327 1.00 40.56 137 LEU A N 1
ATOM 1160 C CA . LEU A 1 137 ? -11.392 17.797 15.589 1.00 40.56 137 LEU A CA 1
ATOM 1161 C C . LEU A 1 137 ? -10.856 17.762 17.022 1.00 40.56 137 LEU A C 1
ATOM 1163 O O . LEU A 1 137 ? -9.933 18.534 17.310 1.00 40.56 137 LEU A O 1
ATOM 1167 N N . PRO A 1 138 ? -11.394 16.903 17.912 1.00 41.06 138 PRO A N 1
ATOM 1168 C CA . PRO A 1 138 ? -10.835 16.737 19.242 1.00 41.06 138 PRO A CA 1
ATOM 1169 C C . PRO A 1 138 ? -9.340 16.479 19.094 1.00 41.06 138 PRO A C 1
ATOM 1171 O O . PRO A 1 138 ? -8.936 15.496 18.471 1.00 41.06 138 PRO A O 1
ATOM 1174 N N . ARG A 1 139 ? -8.514 17.399 19.611 1.00 51.25 139 ARG A N 1
ATOM 1175 C CA . ARG A 1 139 ? -7.052 17.337 19.438 1.00 51.25 139 ARG A CA 1
ATOM 1176 C C . ARG A 1 139 ? -6.439 16.109 20.117 1.00 51.25 139 ARG A C 1
ATOM 1178 O O . ARG A 1 139 ? -5.269 15.840 19.911 1.00 51.25 139 ARG A O 1
ATOM 1185 N N . LEU A 1 140 ? -7.236 15.382 20.898 1.00 53.00 140 LEU A N 1
ATOM 1186 C CA . LEU A 1 140 ? -6.985 14.077 21.491 1.00 53.00 140 LEU A CA 1
ATOM 1187 C C . LEU A 1 140 ? -8.294 13.273 21.391 1.00 53.00 140 LEU A C 1
ATOM 1189 O O . LEU A 1 140 ? -9.351 13.801 21.740 1.00 53.00 140 LEU A O 1
ATOM 1193 N N . PHE A 1 141 ? -8.245 12.001 20.981 1.00 63.78 141 PHE A N 1
ATOM 1194 C CA . PHE A 1 141 ? -9.348 11.073 21.256 1.00 63.78 141 PHE A CA 1
ATOM 1195 C C . PHE A 1 141 ? -9.174 10.544 22.687 1.00 63.78 141 PHE A C 1
ATOM 1197 O O . PHE A 1 141 ? -8.404 9.616 22.940 1.00 63.78 141 PHE A O 1
ATOM 1204 N N . GLU A 1 142 ? -9.869 11.161 23.642 1.00 59.03 142 GLU A N 1
ATOM 1205 C CA . GLU A 1 142 ? -9.773 10.857 25.078 1.00 59.03 142 GLU A CA 1
ATOM 1206 C C . GLU A 1 142 ? -10.193 9.415 25.405 1.00 59.03 142 GLU A C 1
ATOM 1208 O O . GLU A 1 142 ? -9.691 8.804 26.357 1.00 59.03 142 GLU A O 1
ATOM 1213 N N . ASN A 1 143 ? -11.119 8.874 24.610 1.00 68.12 143 ASN A N 1
ATOM 1214 C CA . ASN A 1 143 ? -11.577 7.490 24.643 1.00 68.12 143 ASN A CA 1
ATOM 1215 C C . ASN A 1 143 ? -12.055 7.048 23.249 1.00 68.12 143 ASN A C 1
ATOM 1217 O O . ASN A 1 143 ? -12.450 7.872 22.418 1.00 68.12 143 ASN A O 1
ATOM 1221 N N . GLY A 1 144 ? -12.055 5.740 22.989 1.00 73.25 144 GLY A N 1
ATOM 1222 C CA . GLY A 1 144 ? -12.358 5.231 21.649 1.00 73.25 144 GLY A CA 1
ATOM 1223 C C . GLY A 1 144 ? -13.791 5.462 21.157 1.00 73.25 144 GLY A C 1
ATOM 1224 O O . GLY A 1 144 ? -13.988 5.489 19.946 1.00 73.25 144 GLY A O 1
ATOM 1225 N N . ASN A 1 145 ? -14.772 5.747 22.028 1.00 82.44 145 ASN A N 1
ATOM 1226 C CA . ASN A 1 145 ? -16.154 6.038 21.601 1.00 82.44 145 ASN A CA 1
ATOM 1227 C C . ASN A 1 145 ? -16.259 7.307 20.726 1.00 82.44 145 ASN A C 1
ATOM 1229 O O . ASN A 1 145 ? -17.259 7.509 20.039 1.00 82.44 145 ASN A O 1
ATOM 1233 N N . GLN A 1 146 ? -15.238 8.171 20.733 1.00 78.44 146 GLN A N 1
ATOM 1234 C CA . GLN A 1 146 ? -15.170 9.381 19.908 1.00 78.44 146 GLN A CA 1
ATOM 1235 C C . GLN A 1 146 ? -14.725 9.111 18.454 1.00 78.44 146 GLN A C 1
ATOM 1237 O O . GLN A 1 146 ? -14.863 9.998 17.603 1.00 78.44 146 GLN A O 1
ATOM 1242 N N . LEU A 1 147 ? -14.224 7.912 18.141 1.00 80.75 147 LEU A N 1
ATOM 1243 C CA . LEU A 1 147 ? -13.655 7.547 16.841 1.00 80.75 147 LEU A CA 1
ATOM 1244 C C . LEU A 1 147 ? -14.587 6.585 16.078 1.00 80.75 147 LEU A C 1
ATOM 1246 O O . LEU A 1 147 ? -15.184 5.685 16.665 1.00 80.75 147 LEU A O 1
ATOM 1250 N N . ASP A 1 148 ? -14.749 6.785 14.766 1.00 83.06 148 ASP A N 1
ATOM 1251 C CA . ASP A 1 148 ? -15.423 5.813 13.890 1.00 83.06 148 ASP A CA 1
ATOM 1252 C C . ASP A 1 148 ? -14.360 4.874 13.315 1.00 83.06 148 ASP A C 1
ATOM 1254 O O . ASP A 1 148 ? -13.592 5.265 12.434 1.00 83.06 148 ASP A O 1
ATOM 1258 N N . PHE A 1 149 ? -14.288 3.649 13.838 1.00 85.44 149 PHE A N 1
ATOM 1259 C CA . PHE A 1 149 ? -13.258 2.682 13.456 1.00 85.44 149 PHE A CA 1
ATOM 1260 C C . PHE A 1 149 ? -13.418 2.132 12.039 1.00 85.44 149 PHE A C 1
ATOM 1262 O O . PHE A 1 149 ? -12.438 1.634 11.488 1.00 85.44 149 PHE A O 1
ATOM 1269 N N . ASN A 1 150 ? -14.572 2.322 11.390 1.00 80.75 150 ASN A N 1
ATOM 1270 C CA . ASN A 1 150 ? -14.694 2.084 9.951 1.00 80.75 150 ASN A CA 1
ATOM 1271 C C . ASN A 1 150 ? -13.864 3.082 9.124 1.00 80.75 150 ASN A C 1
ATOM 1273 O O . ASN A 1 150 ? -13.549 2.826 7.968 1.00 80.75 150 ASN A O 1
ATOM 1277 N N . LEU A 1 151 ? -13.499 4.238 9.683 1.00 81.06 151 LEU A N 1
ATOM 1278 C CA . LEU A 1 151 ? -12.650 5.226 9.010 1.00 81.06 151 LEU A CA 1
ATOM 1279 C C . LEU A 1 151 ? -11.167 5.097 9.402 1.00 81.06 151 LEU A C 1
ATOM 1281 O O . LEU A 1 151 ? -10.340 5.893 8.949 1.00 81.06 151 LEU A O 1
ATOM 1285 N N . VAL A 1 152 ? -10.817 4.093 10.214 1.00 82.69 152 VAL A N 1
ATOM 1286 C CA . VAL A 1 152 ? -9.457 3.840 10.703 1.00 82.69 152 VAL A CA 1
ATOM 1287 C C . VAL A 1 152 ? -8.879 2.618 9.999 1.00 82.69 152 VAL A C 1
ATOM 1289 O O . VAL A 1 152 ? -9.460 1.535 10.020 1.00 82.69 152 VAL A O 1
ATOM 1292 N N . PHE A 1 153 ? -7.701 2.784 9.400 1.00 83.88 153 PHE A N 1
ATOM 1293 C CA . PHE A 1 153 ? -7.050 1.744 8.612 1.00 83.88 153 PHE A CA 1
ATOM 1294 C C . PHE A 1 153 ? -5.613 1.531 9.071 1.00 83.88 153 PHE A C 1
ATOM 1296 O O . PHE A 1 153 ? -4.853 2.486 9.247 1.00 83.88 153 PHE A O 1
ATOM 1303 N N . PHE A 1 154 ? -5.224 0.268 9.209 1.00 85.00 154 PHE A N 1
ATOM 1304 C CA . PHE A 1 154 ? -3.835 -0.114 9.400 1.00 85.00 154 PHE A CA 1
ATOM 1305 C C . PHE A 1 154 ? -3.126 -0.094 8.040 1.00 85.00 154 PHE A C 1
ATOM 1307 O O . PHE A 1 154 ? -3.400 -0.920 7.168 1.00 85.00 154 PHE A O 1
ATOM 1314 N N . ARG A 1 155 ? -2.245 0.895 7.846 1.00 83.38 155 ARG A N 1
ATOM 1315 C CA . ARG A 1 155 ? -1.419 1.067 6.643 1.00 83.38 155 ARG A CA 1
ATOM 1316 C C . ARG A 1 155 ? -0.024 0.503 6.892 1.00 83.38 155 ARG A C 1
ATOM 1318 O O . ARG A 1 155 ? 0.690 0.999 7.763 1.00 83.38 155 ARG A O 1
ATOM 1325 N N . VAL A 1 156 ? 0.390 -0.464 6.078 1.00 81.12 156 VAL A N 1
ATOM 1326 C CA . VAL A 1 156 ? 1.737 -1.052 6.112 1.00 81.12 156 VAL A CA 1
ATOM 1327 C C . VAL A 1 156 ? 2.418 -0.818 4.774 1.00 81.12 156 VAL A C 1
ATOM 1329 O O . VAL A 1 156 ? 1.839 -1.069 3.723 1.00 81.12 156 VAL A O 1
ATOM 1332 N N . GLU A 1 157 ? 3.664 -0.358 4.793 1.00 81.69 157 GLU A N 1
ATOM 1333 C CA . GLU A 1 157 ? 4.462 -0.193 3.581 1.00 81.69 157 GLU A CA 1
ATOM 1334 C C . GLU A 1 157 ? 5.569 -1.234 3.532 1.00 81.69 157 GLU A C 1
ATOM 1336 O O . GLU A 1 157 ? 6.511 -1.208 4.324 1.00 81.69 157 GLU A O 1
ATOM 1341 N N . ARG A 1 158 ? 5.484 -2.137 2.556 1.00 79.44 158 ARG A N 1
ATOM 1342 C CA . ARG A 1 158 ? 6.604 -2.994 2.195 1.00 79.44 158 ARG A CA 1
ATOM 1343 C C . ARG A 1 158 ? 7.512 -2.225 1.251 1.00 79.44 158 ARG A C 1
ATOM 1345 O O . ARG A 1 158 ? 7.218 -2.040 0.070 1.00 79.44 158 ARG A O 1
ATOM 1352 N N . GLN A 1 159 ? 8.610 -1.774 1.827 1.00 80.69 159 GLN A N 1
ATOM 1353 C CA . GLN A 1 159 ? 9.630 -0.970 1.184 1.00 80.69 159 GLN A CA 1
ATOM 1354 C C . GLN A 1 159 ? 10.802 -1.872 0.773 1.00 80.69 159 GLN A C 1
ATOM 1356 O O . GLN A 1 159 ? 11.385 -2.543 1.624 1.00 80.69 159 GLN A O 1
ATOM 1361 N N . ASN A 1 160 ? 11.144 -1.916 -0.519 1.00 79.50 160 ASN A N 1
ATOM 1362 C CA . ASN A 1 160 ? 12.290 -2.688 -1.018 1.00 79.50 160 ASN A CA 1
ATOM 1363 C C . ASN A 1 160 ? 13.264 -1.772 -1.769 1.00 79.50 160 ASN A C 1
ATOM 1365 O O . ASN A 1 160 ? 12.841 -0.964 -2.600 1.00 79.50 160 ASN A O 1
ATOM 1369 N N . PHE A 1 161 ? 14.559 -1.964 -1.520 1.00 83.25 161 PHE A N 1
ATOM 1370 C CA . PHE A 1 161 ? 15.661 -1.285 -2.199 1.00 83.25 161 PHE A CA 1
ATOM 1371 C C . PHE A 1 161 ? 16.468 -2.302 -3.010 1.00 83.25 161 PHE A C 1
ATOM 1373 O O . PHE A 1 161 ? 16.793 -3.374 -2.498 1.00 83.25 161 PHE A O 1
ATOM 1380 N N . THR A 1 162 ? 16.842 -1.963 -4.241 1.00 80.88 162 THR A N 1
ATOM 1381 C CA . THR A 1 162 ? 17.847 -2.719 -5.004 1.00 80.88 162 THR A CA 1
ATOM 1382 C C . THR A 1 162 ? 18.698 -1.782 -5.848 1.00 80.88 162 THR A C 1
ATOM 1384 O O . THR A 1 162 ? 18.220 -0.751 -6.321 1.00 80.88 162 THR A O 1
ATOM 1387 N N . LYS A 1 163 ? 19.969 -2.137 -6.046 1.00 83.62 163 LYS A N 1
ATOM 1388 C CA . LYS A 1 163 ? 20.852 -1.423 -6.970 1.00 83.62 163 LYS A CA 1
ATOM 1389 C C . LYS A 1 163 ? 20.625 -1.938 -8.393 1.00 83.62 163 LYS A C 1
ATOM 1391 O O . LYS A 1 163 ? 20.507 -3.145 -8.602 1.00 83.62 163 LYS A O 1
ATOM 1396 N N . LEU A 1 164 ? 20.537 -1.014 -9.338 1.00 82.62 164 LEU A N 1
ATOM 1397 C CA . LEU A 1 164 ? 20.440 -1.265 -10.771 1.00 82.62 164 LEU A CA 1
ATOM 1398 C C . LEU A 1 164 ? 21.844 -1.299 -11.407 1.00 82.62 164 LEU A C 1
ATOM 1400 O O . LEU A 1 164 ? 22.805 -0.762 -10.848 1.00 82.62 164 LEU A O 1
ATOM 1404 N N . GLU A 1 165 ? 21.974 -1.947 -12.563 1.00 84.31 165 GLU A N 1
ATOM 1405 C CA . GLU A 1 165 ? 23.224 -2.032 -13.341 1.00 84.31 165 GLU A CA 1
ATOM 1406 C C . GLU A 1 165 ? 23.665 -0.648 -13.840 1.00 84.31 165 GLU A C 1
ATOM 1408 O O . GLU A 1 165 ? 24.858 -0.350 -13.850 1.00 84.31 165 GLU A O 1
ATOM 1413 N N . SER A 1 166 ? 22.703 0.238 -14.115 1.00 82.75 166 SER A N 1
ATOM 1414 C CA . SER A 1 166 ? 22.883 1.673 -14.361 1.00 82.75 166 SER A CA 1
ATOM 1415 C C . SER A 1 166 ? 23.517 2.444 -13.193 1.00 82.75 166 SER A C 1
ATOM 1417 O O . SER A 1 166 ? 23.776 3.638 -13.315 1.00 82.75 166 SER A O 1
ATOM 1419 N N . GLY A 1 167 ? 23.713 1.805 -12.036 1.00 82.69 167 GLY A N 1
ATOM 1420 C CA . GLY A 1 167 ? 24.200 2.416 -10.799 1.00 82.69 167 GLY A CA 1
ATOM 1421 C C . GLY A 1 167 ? 23.100 3.030 -9.928 1.00 82.69 167 GLY A C 1
ATOM 1422 O O . GLY A 1 167 ? 23.318 3.205 -8.727 1.00 82.69 167 GLY A O 1
ATOM 1423 N N . SER A 1 168 ? 21.922 3.296 -10.499 1.00 82.88 168 SER A N 1
ATOM 1424 C CA . SER A 1 168 ? 20.762 3.884 -9.820 1.00 82.88 168 SER A CA 1
ATOM 1425 C C . SER A 1 168 ? 20.231 2.984 -8.695 1.00 82.88 168 SER A C 1
ATOM 1427 O O . SER A 1 168 ? 20.327 1.757 -8.754 1.00 82.88 168 SER A O 1
ATOM 1429 N N . ILE A 1 169 ? 19.620 3.578 -7.667 1.00 82.38 169 ILE A N 1
ATOM 1430 C CA . ILE A 1 169 ? 18.913 2.830 -6.618 1.00 82.38 169 ILE A CA 1
ATOM 1431 C C . ILE A 1 169 ? 17.426 2.811 -6.962 1.00 82.38 169 ILE A C 1
ATOM 1433 O O . ILE A 1 169 ? 16.777 3.855 -6.999 1.00 82.38 169 ILE A O 1
ATOM 1437 N N . LEU A 1 170 ? 16.875 1.619 -7.175 1.00 80.00 170 LEU A N 1
ATOM 1438 C CA . LEU A 1 170 ? 15.436 1.433 -7.247 1.00 80.00 170 LEU A CA 1
ATOM 1439 C C . LEU A 1 170 ? 14.871 1.333 -5.829 1.00 80.00 170 LEU A C 1
ATOM 1441 O O . LEU A 1 170 ? 15.216 0.416 -5.081 1.00 80.00 170 LEU A O 1
ATOM 1445 N N . PHE A 1 171 ? 13.945 2.231 -5.505 1.00 82.12 171 PHE A N 1
ATOM 1446 C CA . PHE A 1 171 ? 13.134 2.174 -4.296 1.00 82.12 171 PHE A CA 1
ATOM 1447 C C . PHE A 1 171 ? 11.677 1.875 -4.659 1.00 82.12 171 PHE A C 1
ATOM 1449 O O . PHE A 1 171 ? 11.043 2.617 -5.408 1.00 82.12 171 PHE A O 1
ATOM 1456 N N . THR A 1 172 ? 11.140 0.768 -4.146 1.00 79.06 172 THR A N 1
ATOM 1457 C CA . THR A 1 172 ? 9.744 0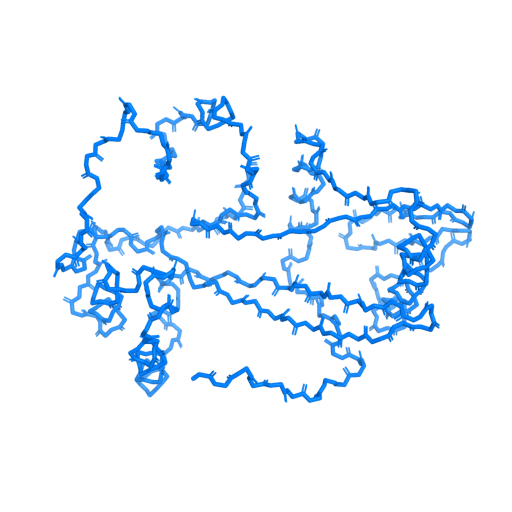.362 -4.365 1.00 79.06 172 THR A CA 1
ATOM 1458 C C . THR A 1 172 ? 8.971 0.419 -3.057 1.00 79.06 172 THR A C 1
ATOM 1460 O O . THR A 1 172 ? 9.430 -0.104 -2.044 1.00 79.06 172 THR A O 1
ATOM 1463 N N . ILE A 1 173 ? 7.778 1.013 -3.094 1.00 80.62 173 ILE A N 1
ATOM 1464 C CA . ILE A 1 173 ? 6.832 1.040 -1.976 1.00 80.62 173 ILE A CA 1
ATOM 1465 C C . ILE A 1 173 ? 5.580 0.280 -2.414 1.00 80.62 173 ILE A C 1
ATOM 1467 O O . ILE A 1 173 ? 4.900 0.698 -3.355 1.00 80.62 173 ILE A O 1
ATOM 1471 N N . HIS A 1 174 ? 5.279 -0.830 -1.739 1.00 80.94 174 HIS A N 1
ATOM 1472 C CA . HIS A 1 174 ? 3.994 -1.519 -1.843 1.00 80.94 174 HIS A CA 1
ATOM 1473 C C . HIS A 1 174 ? 3.199 -1.255 -0.560 1.00 80.94 174 HIS A C 1
ATOM 1475 O O . HIS A 1 174 ? 3.575 -1.717 0.516 1.00 80.94 174 HIS A O 1
ATOM 1481 N N . THR A 1 175 ? 2.129 -0.472 -0.671 1.00 79.81 175 THR A N 1
ATOM 1482 C CA . THR A 1 175 ? 1.252 -0.125 0.452 1.00 79.81 175 THR A CA 1
ATOM 1483 C C . THR A 1 175 ? 0.103 -1.123 0.568 1.00 79.81 175 THR A C 1
ATOM 1485 O O . THR A 1 175 ? -0.678 -1.267 -0.369 1.00 79.81 175 THR A O 1
ATOM 1488 N N . TYR A 1 176 ? -0.011 -1.753 1.733 1.00 80.00 176 TYR A N 1
ATOM 1489 C CA . TYR A 1 176 ? -1.161 -2.536 2.175 1.00 80.00 176 TYR A CA 1
ATOM 1490 C C . TYR A 1 176 ? -2.025 -1.668 3.090 1.00 80.00 176 TYR A C 1
ATOM 1492 O O . TYR A 1 176 ? -1.501 -0.859 3.864 1.00 80.00 176 TYR A O 1
ATOM 1500 N N . ILE A 1 177 ? -3.342 -1.835 3.007 1.00 82.00 177 ILE A N 1
ATOM 1501 C CA . ILE A 1 177 ? -4.331 -1.104 3.804 1.00 82.00 177 ILE A CA 1
ATOM 1502 C C . ILE A 1 177 ? -5.369 -2.120 4.281 1.00 82.00 177 ILE A C 1
ATOM 1504 O O . ILE A 1 177 ? -5.906 -2.866 3.467 1.00 82.00 177 ILE A O 1
ATOM 1508 N N . HIS A 1 178 ? -5.660 -2.144 5.580 1.00 83.00 178 HIS A N 1
ATOM 1509 C CA . HIS A 1 178 ? -6.661 -3.036 6.174 1.00 83.00 178 HIS A CA 1
ATOM 1510 C C . HIS A 1 178 ? -7.563 -2.248 7.125 1.00 83.00 178 HIS A C 1
ATOM 1512 O O . HIS A 1 178 ? -7.059 -1.418 7.886 1.00 83.00 178 HIS A O 1
ATOM 1518 N N . SER A 1 179 ? -8.883 -2.463 7.087 1.00 86.12 179 SER A N 1
ATOM 1519 C CA . SER A 1 179 ? -9.795 -1.812 8.036 1.00 86.12 179 SER A CA 1
ATOM 1520 C C . SER A 1 179 ? -9.488 -2.278 9.455 1.00 86.12 179 SER A C 1
ATOM 1522 O O . SER A 1 179 ? -9.339 -3.477 9.699 1.00 86.12 179 SER A O 1
ATOM 1524 N N . LEU A 1 180 ? -9.420 -1.354 10.415 1.00 88.88 180 LEU A N 1
ATOM 1525 C CA . LEU A 1 180 ? -9.166 -1.725 11.807 1.00 88.88 180 LEU A CA 1
ATOM 1526 C C . LEU A 1 180 ? -10.333 -2.545 12.392 1.00 88.88 180 LEU A C 1
ATOM 1528 O O . LEU A 1 180 ? -10.103 -3.403 13.242 1.00 88.88 180 LEU A O 1
ATOM 1532 N N . MET A 1 181 ? -11.554 -2.356 11.869 1.00 87.69 181 MET A N 1
ATOM 1533 C CA . MET A 1 181 ? -12.722 -3.204 12.155 1.00 87.69 181 MET A CA 1
ATOM 1534 C C . MET A 1 181 ? -12.496 -4.662 11.738 1.00 87.69 181 MET A C 1
ATOM 1536 O O . MET A 1 181 ? -12.925 -5.575 12.428 1.00 87.69 181 MET A O 1
ATOM 1540 N N . GLU A 1 182 ? -11.842 -4.901 10.600 1.00 88.81 182 GLU A N 1
ATOM 1541 C CA . GLU A 1 182 ? -11.518 -6.257 10.140 1.00 88.81 182 GLU A CA 1
ATOM 1542 C C . GLU A 1 182 ? -10.349 -6.844 10.918 1.00 88.81 182 GLU A C 1
ATOM 1544 O O . GLU A 1 182 ? -10.433 -7.981 11.373 1.00 88.81 182 GLU A O 1
ATOM 1549 N N . LEU A 1 183 ? -9.298 -6.051 11.128 1.00 89.31 183 LEU A N 1
ATOM 1550 C CA . LEU A 1 183 ? -8.111 -6.476 11.857 1.00 89.31 183 LEU A CA 1
ATOM 1551 C C . LEU A 1 183 ? -8.451 -6.906 13.296 1.00 89.31 183 LEU A C 1
ATOM 1553 O O . LEU A 1 183 ? -7.955 -7.925 13.765 1.00 89.31 183 LEU A O 1
ATOM 1557 N N . ARG A 1 184 ? -9.356 -6.191 13.981 1.00 91.25 184 ARG A N 1
ATOM 1558 C CA . ARG A 1 184 ? -9.858 -6.570 15.315 1.00 91.25 184 ARG A CA 1
ATOM 1559 C C . ARG A 1 184 ? -10.487 -7.968 15.350 1.00 91.25 184 ARG A C 1
ATOM 1561 O O . ARG A 1 184 ? -10.349 -8.649 16.366 1.00 91.25 184 ARG A O 1
ATOM 1568 N N . ASP A 1 185 ? -11.204 -8.354 14.299 1.00 91.12 185 ASP A N 1
ATOM 1569 C CA . ASP A 1 185 ? -11.901 -9.644 14.224 1.00 91.12 185 ASP A CA 1
ATOM 1570 C C . ASP A 1 185 ? -10.956 -10.787 13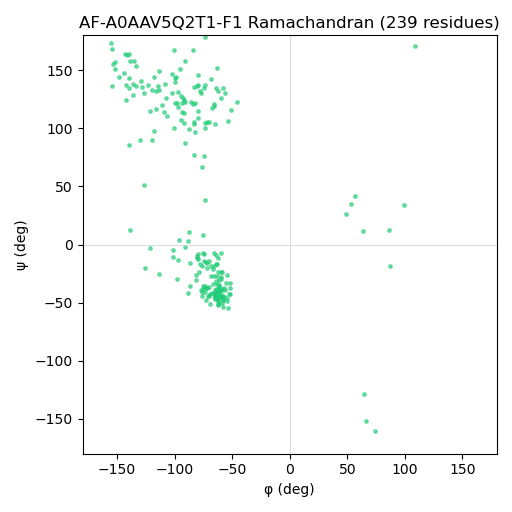.823 1.00 91.12 185 ASP A C 1
ATOM 1572 O O . ASP A 1 185 ? -11.221 -11.941 14.149 1.00 91.12 185 ASP A O 1
ATOM 1576 N N . LEU A 1 186 ? -9.873 -10.464 13.106 1.00 92.12 186 LEU A N 1
ATOM 1577 C CA . LEU A 1 186 ? -8.904 -11.426 12.578 1.00 92.12 186 LEU A CA 1
ATOM 1578 C C . LEU A 1 186 ? -7.790 -11.787 13.565 1.00 92.12 186 LEU A C 1
ATOM 1580 O O . LEU A 1 186 ? -7.353 -12.932 13.559 1.00 92.12 186 LEU A O 1
ATOM 1584 N N . LEU A 1 187 ? -7.326 -10.832 14.380 1.00 92.31 187 LEU A N 1
ATOM 1585 C CA . LEU A 1 187 ? -6.231 -11.067 15.327 1.00 92.31 187 LEU A CA 1
ATOM 1586 C C . LEU A 1 187 ? -6.691 -11.904 16.532 1.00 92.31 187 LEU A C 1
ATOM 1588 O O . LEU A 1 187 ? -7.703 -11.581 17.172 1.00 92.31 187 LEU A O 1
ATOM 1592 N N . ASP A 1 188 ? -5.892 -12.903 16.910 1.00 94.81 188 ASP A N 1
ATOM 1593 C CA . ASP A 1 188 ? -6.050 -13.600 18.192 1.00 94.81 188 ASP A CA 1
ATOM 1594 C C . ASP A 1 188 ? -5.580 -12.746 19.397 1.00 94.81 188 ASP A C 1
ATOM 1596 O O . ASP A 1 188 ? -5.145 -11.602 19.254 1.00 94.81 188 ASP A O 1
ATOM 1600 N N . VAL A 1 189 ? -5.711 -13.264 20.623 1.00 92.75 189 VAL A N 1
ATOM 1601 C CA . VAL A 1 189 ? -5.366 -12.517 21.851 1.00 92.75 189 VAL A CA 1
ATOM 1602 C C . VAL A 1 189 ? -3.868 -12.177 21.930 1.00 92.75 189 VAL A C 1
ATOM 1604 O O . VAL A 1 189 ? -3.518 -11.062 22.333 1.00 92.75 189 VAL A O 1
ATOM 1607 N N . ASP A 1 190 ? -2.989 -13.082 21.501 1.00 94.69 190 ASP A N 1
ATOM 1608 C CA . ASP A 1 190 ? -1.536 -12.890 21.537 1.00 94.69 190 ASP A CA 1
ATOM 1609 C C . ASP A 1 190 ? -1.083 -11.936 20.425 1.00 94.69 190 ASP A C 1
ATOM 1611 O O . ASP A 1 190 ? -0.187 -11.108 20.617 1.00 94.69 190 ASP A O 1
ATOM 1615 N N . GLU A 1 191 ? -1.699 -12.031 19.248 1.00 93.62 191 GLU A N 1
ATOM 1616 C CA . GLU A 1 191 ? -1.485 -11.114 18.130 1.00 93.62 191 GLU A CA 1
ATOM 1617 C C . GLU A 1 191 ? -1.952 -9.691 18.457 1.00 93.62 191 GLU A C 1
ATOM 1619 O O . GLU A 1 191 ? -1.242 -8.730 18.147 1.00 93.62 191 GLU A O 1
ATOM 1624 N N . LYS A 1 192 ? -3.084 -9.537 19.159 1.00 93.75 192 LYS A N 1
ATOM 1625 C CA . LYS A 1 192 ? -3.534 -8.243 19.701 1.00 93.75 192 LYS A CA 1
ATOM 1626 C C . LYS A 1 192 ? -2.535 -7.669 20.698 1.00 93.75 192 LYS A C 1
ATOM 1628 O O . LYS A 1 192 ? -2.191 -6.492 20.587 1.00 93.75 192 LYS A O 1
ATOM 1633 N N . GLY A 1 193 ? -2.013 -8.499 21.604 1.00 92.38 193 GLY A N 1
ATOM 1634 C CA . GLY A 1 193 ? -0.931 -8.121 22.517 1.00 92.38 193 GLY A CA 1
ATOM 1635 C C . GLY A 1 193 ? 0.281 -7.558 21.770 1.00 92.38 193 GLY A C 1
ATOM 1636 O O . GLY A 1 193 ? 0.673 -6.415 22.005 1.00 92.38 193 GLY A O 1
ATOM 1637 N N . LYS A 1 194 ? 0.809 -8.308 20.794 1.00 91.81 194 LYS A N 1
ATOM 1638 C CA . LYS A 1 194 ? 1.957 -7.897 19.958 1.00 91.81 194 LYS A CA 1
ATOM 1639 C C . LYS A 1 194 ? 1.674 -6.629 19.142 1.00 91.81 194 LYS A C 1
ATOM 1641 O O . LYS A 1 194 ? 2.559 -5.789 18.982 1.00 91.81 194 LYS A O 1
ATOM 1646 N N . PHE A 1 195 ? 0.455 -6.469 18.624 1.00 91.56 195 PHE A N 1
ATOM 1647 C CA . PHE A 1 195 ? 0.046 -5.290 17.854 1.00 91.56 195 PHE A CA 1
ATOM 1648 C C . PHE A 1 195 ? 0.042 -4.016 18.712 1.00 91.56 195 PHE A C 1
ATOM 1650 O O . PHE A 1 195 ? 0.590 -2.987 18.305 1.00 91.56 195 PHE A O 1
ATOM 1657 N N . ILE A 1 196 ? -0.516 -4.091 19.923 1.00 93.25 196 ILE A N 1
ATOM 1658 C CA . ILE A 1 196 ? -0.529 -2.971 20.871 1.00 93.25 196 ILE A CA 1
ATOM 1659 C C . ILE A 1 196 ? 0.868 -2.706 21.453 1.00 93.25 196 ILE A C 1
ATOM 1661 O O . ILE A 1 196 ? 1.264 -1.545 21.565 1.00 93.25 196 ILE A O 1
ATOM 1665 N N . GLU A 1 197 ? 1.668 -3.741 21.724 1.00 90.88 197 GLU A N 1
ATOM 1666 C CA . GLU A 1 197 ? 3.081 -3.586 22.099 1.00 90.88 197 GLU A CA 1
ATOM 1667 C C . GLU A 1 197 ? 3.869 -2.834 21.012 1.00 90.88 197 GLU A C 1
ATOM 1669 O O . GLU A 1 197 ? 4.593 -1.883 21.317 1.00 90.88 197 GLU A O 1
ATOM 1674 N N . ALA A 1 198 ? 3.673 -3.181 19.735 1.00 89.06 198 ALA A N 1
ATOM 1675 C CA . ALA A 1 198 ? 4.316 -2.499 18.615 1.00 89.06 198 ALA A CA 1
ATOM 1676 C C . ALA A 1 198 ? 3.918 -1.013 18.519 1.00 89.06 198 ALA A C 1
ATOM 1678 O O . ALA A 1 198 ? 4.786 -0.173 18.271 1.00 89.06 198 ALA A O 1
ATOM 1679 N N . ILE A 1 199 ? 2.646 -0.670 18.766 1.00 89.44 199 ILE A N 1
ATOM 1680 C CA . ILE A 1 199 ? 2.170 0.725 18.839 1.00 89.44 199 ILE A CA 1
ATOM 1681 C C . ILE A 1 199 ? 2.815 1.459 20.025 1.00 89.44 199 ILE A C 1
ATOM 1683 O O . ILE A 1 199 ? 3.350 2.557 19.852 1.00 89.44 199 ILE A O 1
ATOM 1687 N N . ASN A 1 200 ? 2.839 0.843 21.208 1.00 88.31 200 ASN A N 1
ATOM 1688 C CA . ASN A 1 200 ? 3.444 1.404 22.422 1.00 88.31 200 ASN A CA 1
ATOM 1689 C C . ASN A 1 200 ? 4.987 1.495 22.346 1.00 88.31 200 ASN A C 1
ATOM 1691 O O . ASN A 1 200 ? 5.614 2.282 23.067 1.00 88.31 200 ASN A O 1
ATOM 1695 N N . GLY A 1 201 ? 5.609 0.747 21.431 1.00 89.44 201 GLY A N 1
ATOM 1696 C CA . GLY A 1 201 ? 7.016 0.864 21.049 1.00 89.44 201 GLY A CA 1
ATOM 1697 C C . GLY A 1 201 ? 7.352 2.106 20.209 1.00 89.44 201 GLY A C 1
ATOM 1698 O O . GLY A 1 201 ? 8.532 2.461 20.106 1.00 89.44 201 GLY A O 1
ATOM 1699 N N . ILE A 1 202 ? 6.362 2.801 19.633 1.00 85.69 202 ILE A N 1
ATOM 1700 C CA . ILE A 1 202 ? 6.579 4.036 18.864 1.00 85.69 202 ILE A CA 1
ATOM 1701 C C . ILE A 1 202 ? 6.766 5.212 19.834 1.00 85.69 202 ILE A C 1
ATOM 1703 O O . ILE A 1 202 ? 5.857 5.584 20.573 1.00 85.69 202 ILE A O 1
ATOM 1707 N N . LYS A 1 203 ? 7.968 5.803 19.839 1.00 88.19 203 LYS A N 1
ATOM 1708 C CA . L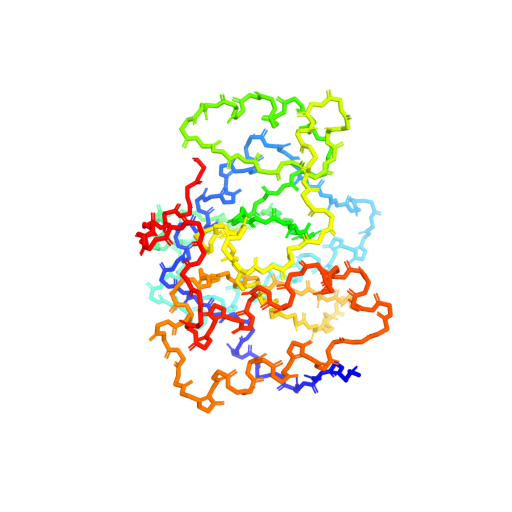YS A 1 203 ? 8.402 6.842 20.793 1.00 88.19 203 LYS A CA 1
ATOM 1709 C C . LYS A 1 203 ? 9.214 7.942 20.092 1.00 88.19 203 LYS A C 1
ATOM 1711 O O . LYS A 1 203 ? 9.700 7.735 18.980 1.00 88.19 203 LYS A O 1
ATOM 1716 N N . GLY A 1 204 ? 9.385 9.083 20.765 1.00 89.44 204 GLY A N 1
ATOM 1717 C CA . GLY A 1 204 ? 10.155 10.233 20.270 1.00 89.44 204 GLY A CA 1
ATOM 1718 C C . GLY A 1 204 ? 9.525 10.901 19.044 1.00 89.44 204 GLY A C 1
ATOM 1719 O O . GLY A 1 204 ? 8.317 10.807 18.840 1.00 89.44 204 GLY A O 1
ATOM 1720 N N . GLU A 1 205 ? 10.355 11.518 18.203 1.00 85.19 205 GLU A N 1
ATOM 1721 C CA . GLU A 1 205 ? 9.948 12.238 16.982 1.00 85.19 205 GLU A CA 1
ATOM 1722 C C . GLU A 1 205 ? 9.053 11.400 16.052 1.00 85.19 205 GLU A C 1
ATOM 1724 O O . GLU A 1 205 ? 8.132 11.921 15.433 1.00 85.19 205 GLU A O 1
ATOM 1729 N N . VAL A 1 206 ? 9.253 10.075 15.987 1.00 78.50 206 VAL A N 1
ATOM 1730 C CA . VAL A 1 206 ? 8.403 9.178 15.180 1.00 78.50 206 VAL A CA 1
ATOM 1731 C C . VAL A 1 206 ? 6.974 9.105 15.728 1.00 78.50 206 VAL A C 1
ATOM 1733 O O . VAL A 1 206 ? 6.029 8.977 14.949 1.00 78.50 206 VAL A O 1
ATOM 1736 N N . ALA A 1 207 ? 6.801 9.191 17.051 1.00 81.44 207 ALA A N 1
ATOM 1737 C CA . ALA A 1 207 ? 5.486 9.212 17.688 1.00 81.44 207 ALA A CA 1
ATOM 1738 C C . ALA A 1 207 ? 4.769 10.551 17.487 1.00 81.44 207 ALA A C 1
ATOM 1740 O O . ALA A 1 207 ? 3.556 10.558 17.306 1.00 81.44 207 ALA A O 1
ATOM 1741 N N . GLU A 1 208 ? 5.512 11.656 17.479 1.00 79.06 208 GLU A N 1
ATOM 1742 C CA . GLU A 1 208 ? 4.996 12.995 17.180 1.00 79.06 208 GLU A CA 1
ATOM 1743 C C . GLU A 1 208 ? 4.612 13.124 15.698 1.00 79.06 208 GLU A C 1
ATOM 1745 O O . GLU A 1 208 ? 3.467 13.429 15.377 1.00 79.06 208 GLU A O 1
ATOM 1750 N N . TYR A 1 209 ? 5.513 12.753 14.784 1.00 76.06 209 TYR A N 1
ATOM 1751 C CA . TYR A 1 209 ? 5.277 12.763 13.337 1.00 76.06 209 TYR A CA 1
ATOM 1752 C C . TYR A 1 209 ? 4.088 11.883 12.904 1.00 76.06 209 TYR A C 1
ATOM 1754 O O . TYR A 1 209 ? 3.324 12.253 12.012 1.00 76.06 209 TYR A O 1
ATOM 1762 N N . LYS A 1 210 ? 3.907 10.714 13.537 1.00 78.19 210 LYS A N 1
ATOM 1763 C CA . LYS A 1 210 ? 2.751 9.819 13.308 1.00 78.19 210 LYS A CA 1
ATOM 1764 C C . LYS A 1 210 ? 1.546 10.126 14.203 1.00 78.19 210 LYS A C 1
ATOM 1766 O O . LYS A 1 210 ? 0.550 9.402 14.146 1.00 78.19 210 LYS A O 1
ATOM 1771 N N . ASP A 1 211 ? 1.638 11.172 15.017 1.00 82.12 211 ASP A N 1
ATOM 1772 C CA . ASP A 1 211 ? 0.590 11.654 15.912 1.00 82.12 211 ASP A CA 1
ATOM 1773 C C . ASP A 1 211 ? 0.010 10.578 16.858 1.00 82.12 211 ASP A C 1
ATOM 1775 O O . ASP A 1 211 ? -1.183 10.533 17.159 1.00 82.12 211 ASP A O 1
ATOM 1779 N N . VAL A 1 212 ? 0.868 9.655 17.304 1.00 83.62 212 VAL A N 1
ATOM 1780 C CA . VAL A 1 212 ? 0.488 8.403 17.987 1.00 83.62 212 VAL A CA 1
ATOM 1781 C C . VAL A 1 212 ? -0.264 8.668 19.287 1.00 83.62 212 VAL A C 1
ATOM 1783 O O . VAL A 1 212 ? -1.193 7.939 19.634 1.00 83.62 212 VAL A O 1
ATOM 1786 N N . ASN A 1 213 ? 0.095 9.733 20.004 1.00 82.69 213 ASN A N 1
ATOM 1787 C CA . ASN A 1 213 ? -0.544 10.085 21.272 1.00 82.69 213 ASN A CA 1
ATOM 1788 C C . ASN A 1 213 ? -2.035 10.430 21.122 1.00 82.69 213 ASN A C 1
ATOM 1790 O O . ASN A 1 213 ? -2.787 10.184 22.063 1.00 82.69 213 ASN A O 1
ATOM 1794 N N . ASN A 1 214 ? -2.470 10.907 19.952 1.00 82.06 214 ASN A N 1
ATOM 1795 C CA . ASN A 1 214 ? -3.856 11.311 19.722 1.00 82.06 214 ASN A CA 1
ATOM 1796 C C . ASN A 1 214 ? -4.804 10.130 19.480 1.00 82.06 214 ASN A C 1
ATOM 1798 O O . ASN A 1 214 ? -6.000 10.271 19.726 1.00 82.06 214 ASN A O 1
ATOM 1802 N N . TRP A 1 215 ? -4.296 8.978 19.020 1.00 85.25 215 TRP A N 1
ATOM 1803 C CA . TRP A 1 215 ? -5.124 7.829 18.623 1.00 85.25 215 TRP A CA 1
ATOM 1804 C C . TRP A 1 215 ? -4.784 6.495 19.307 1.00 85.25 215 TRP A C 1
ATOM 1806 O O . TRP A 1 215 ? -5.653 5.621 19.343 1.00 85.25 215 TRP A O 1
ATOM 1816 N N . LYS A 1 216 ? -3.582 6.306 19.880 1.00 88.31 216 LYS A N 1
ATOM 1817 C CA . LYS A 1 216 ? -3.143 4.996 20.420 1.00 88.31 216 LYS A CA 1
ATOM 1818 C C . LYS A 1 216 ? -4.117 4.392 21.432 1.00 88.31 216 LYS A C 1
ATOM 1820 O O . LYS A 1 216 ? -4.494 3.236 21.291 1.00 88.31 216 LYS A O 1
ATOM 1825 N N . LYS A 1 217 ? -4.591 5.202 22.386 1.00 88.81 217 LYS A N 1
ATOM 1826 C CA . LYS A 1 217 ? -5.504 4.774 23.455 1.00 88.81 217 LYS A CA 1
ATOM 1827 C C . LYS A 1 217 ? -6.852 4.331 22.884 1.00 88.81 217 LYS A C 1
ATOM 1829 O O . LYS A 1 217 ? -7.377 3.299 23.274 1.00 88.81 217 LYS A O 1
ATOM 1834 N N . ALA A 1 218 ? -7.393 5.079 21.922 1.00 90.25 218 ALA A N 1
ATOM 1835 C CA . ALA A 1 218 ? -8.629 4.712 21.239 1.00 90.25 218 ALA A CA 1
ATOM 1836 C C . ALA A 1 218 ? -8.490 3.368 20.497 1.00 90.25 218 ALA A C 1
ATOM 1838 O O . ALA A 1 218 ? -9.374 2.520 20.600 1.00 90.25 218 ALA A O 1
ATOM 1839 N N . VAL A 1 219 ? -7.371 3.159 19.791 1.00 90.62 219 VAL A N 1
ATOM 1840 C CA . VAL A 1 2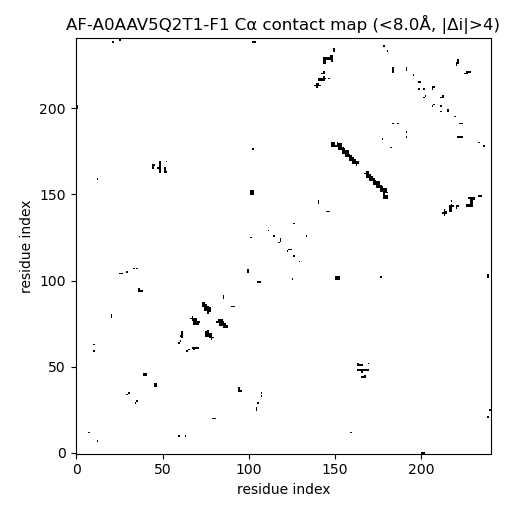19 ? -7.070 1.906 19.075 1.00 90.62 219 VAL A CA 1
ATOM 1841 C C . VAL A 1 219 ? -6.899 0.725 20.034 1.00 90.62 219 VAL A C 1
ATOM 1843 O O . VAL A 1 219 ? -7.472 -0.330 19.783 1.00 90.62 219 VAL A O 1
ATOM 1846 N N . GLU A 1 220 ? -6.176 0.901 21.139 1.00 92.50 220 GLU A N 1
ATOM 1847 C CA . GLU A 1 220 ? -5.973 -0.112 22.185 1.00 92.50 220 GLU A CA 1
ATOM 1848 C C . GLU A 1 220 ? -7.303 -0.589 22.784 1.00 92.50 220 GLU A C 1
ATOM 1850 O O . GLU A 1 220 ? -7.629 -1.776 22.700 1.00 92.50 220 GLU A O 1
ATOM 1855 N N . GLN A 1 221 ? -8.130 0.352 23.252 1.00 92.38 221 GLN A N 1
ATOM 1856 C CA . GLN A 1 221 ? -9.474 0.069 23.767 1.00 92.38 221 GLN A CA 1
ATOM 1857 C C . GLN A 1 221 ? -10.346 -0.665 22.738 1.00 92.38 221 GLN A C 1
ATOM 1859 O O . GLN A 1 221 ? -11.137 -1.544 23.084 1.00 92.38 221 GLN A O 1
ATOM 1864 N N . PHE A 1 222 ? -10.241 -0.299 21.459 1.00 92.19 222 PHE A N 1
ATOM 1865 C CA . PHE A 1 222 ? -11.037 -0.921 20.405 1.00 92.19 222 PHE A CA 1
ATOM 1866 C C . PHE A 1 222 ? -10.563 -2.337 20.074 1.00 92.19 222 PHE A C 1
ATOM 1868 O O . PHE A 1 222 ? -11.393 -3.228 19.903 1.00 92.19 222 PHE A O 1
ATOM 1875 N N . ILE A 1 223 ? -9.252 -2.568 20.016 1.00 93.12 223 ILE A N 1
ATOM 1876 C CA . ILE A 1 223 ? -8.662 -3.865 19.668 1.00 93.12 223 ILE A CA 1
ATOM 1877 C C . ILE A 1 223 ? -8.966 -4.931 20.731 1.00 93.12 223 ILE A C 1
ATOM 1879 O O . ILE A 1 223 ? -9.354 -6.050 20.373 1.00 93.12 223 ILE A O 1
ATOM 1883 N N . PHE A 1 224 ? -8.882 -4.573 22.016 1.00 92.69 224 PHE A N 1
ATOM 1884 C CA . PHE A 1 224 ? -9.290 -5.446 23.127 1.00 92.69 224 PHE A CA 1
ATOM 1885 C C . PHE A 1 224 ? -10.806 -5.465 23.381 1.00 92.69 224 PHE A C 1
ATOM 1887 O O . PHE A 1 224 ? -11.306 -6.331 24.093 1.00 92.69 224 PHE A O 1
ATOM 1894 N N . GLY A 1 225 ? -11.561 -4.574 22.738 1.00 90.25 225 GLY A N 1
ATOM 1895 C CA 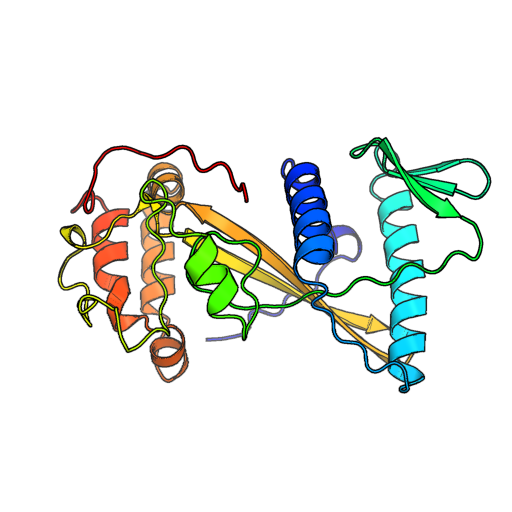. GLY A 1 225 ? -13.021 -4.596 22.734 1.00 90.25 225 GLY A CA 1
ATOM 1896 C C . GLY A 1 225 ? -13.710 -3.883 23.895 1.00 90.25 225 GLY A C 1
ATOM 1897 O O . GLY A 1 225 ? -14.930 -3.988 24.011 1.00 90.25 225 GLY A O 1
ATOM 1898 N N . GLU A 1 226 ? -12.969 -3.094 24.673 1.00 92.38 226 GLU A N 1
ATOM 1899 C CA . GLU A 1 226 ? -13.484 -2.167 25.694 1.00 92.38 226 GLU A CA 1
ATOM 1900 C C . GLU A 1 226 ? -14.438 -1.107 25.107 1.00 92.38 226 GLU A C 1
ATOM 1902 O O . GLU A 1 226 ? -15.285 -0.549 25.802 1.00 92.38 226 GLU A O 1
ATOM 1907 N N . THR A 1 227 ? -14.317 -0.828 23.807 1.00 90.25 227 THR A N 1
ATOM 1908 C CA . THR A 1 227 ? -15.195 0.071 23.048 1.00 90.25 227 THR A CA 1
ATOM 1909 C C . THR A 1 227 ? -15.577 -0.538 21.698 1.00 90.25 227 THR A C 1
ATOM 1911 O O . THR A 1 227 ? -14.896 -1.413 21.159 1.00 90.25 227 THR A O 1
ATOM 1914 N N . SER A 1 228 ? -16.689 -0.067 21.133 1.00 88.00 228 SER A N 1
ATOM 1915 C CA . SER A 1 228 ? -17.063 -0.295 19.729 1.00 88.00 228 SER A CA 1
ATOM 1916 C C . SER A 1 228 ? -16.767 0.916 18.833 1.00 88.00 228 SER A C 1
ATOM 1918 O O . SER A 1 228 ? -16.958 0.835 17.630 1.00 88.00 228 SER A O 1
ATOM 1920 N N . GLY A 1 229 ? -16.315 2.040 19.393 1.00 87.44 229 GLY A N 1
ATOM 1921 C CA . GLY A 1 229 ? -16.293 3.329 18.703 1.00 87.44 229 GLY A CA 1
ATOM 1922 C C . GLY A 1 229 ? -17.671 3.971 18.564 1.00 87.44 229 GLY A C 1
ATOM 1923 O O . GLY A 1 229 ? -18.615 3.623 19.273 1.00 87.44 229 GLY A O 1
ATOM 1924 N N . LYS A 1 230 ? -17.782 4.909 17.618 1.00 85.25 230 LYS A N 1
ATOM 1925 C CA . LYS A 1 230 ? -19.029 5.620 17.279 1.00 85.25 230 LYS A CA 1
ATOM 1926 C C . LYS A 1 230 ? -20.150 4.720 16.753 1.00 85.25 230 LYS A C 1
ATOM 1928 O O . LYS A 1 230 ? -21.310 5.115 16.816 1.00 85.25 230 LYS A O 1
ATOM 1933 N N . THR A 1 231 ? -19.823 3.553 16.205 1.00 81.75 231 THR A N 1
ATOM 1934 C CA . THR A 1 231 ? -20.791 2.626 15.611 1.00 81.75 231 THR A CA 1
ATOM 1935 C C . THR A 1 231 ? -20.331 1.182 15.785 1.00 81.75 231 THR A C 1
ATOM 1937 O O . THR A 1 231 ? -19.142 0.890 15.719 1.00 81.75 231 THR A O 1
ATOM 1940 N N . LYS A 1 232 ? -21.284 0.273 16.000 1.00 81.50 232 LYS A N 1
ATOM 1941 C CA . LYS A 1 232 ? -21.049 -1.181 15.996 1.00 81.50 232 LYS A CA 1
ATOM 1942 C C . LYS A 1 232 ? -21.145 -1.786 14.596 1.00 81.50 232 LYS A C 1
ATOM 1944 O O . LYS A 1 232 ? -20.735 -2.925 14.397 1.00 81.50 232 LYS A O 1
ATOM 1949 N N . GLU A 1 233 ? -21.722 -1.057 13.646 1.00 84.62 233 GLU A N 1
ATOM 1950 C CA . GLU A 1 233 ? -21.925 -1.542 12.287 1.00 84.62 233 GLU A CA 1
ATOM 1951 C C . GLU A 1 233 ? -20.611 -1.496 11.510 1.00 84.62 233 GLU A C 1
ATOM 1953 O O . GLU A 1 233 ? -19.910 -0.481 11.495 1.00 84.62 233 GLU A O 1
ATOM 1958 N N . LYS A 1 234 ? -20.288 -2.614 10.859 1.00 83.06 234 LYS A N 1
ATOM 1959 C CA . LYS A 1 234 ? -19.096 -2.775 10.030 1.00 83.06 234 LYS A CA 1
ATOM 1960 C C . LYS A 1 234 ? -19.433 -2.425 8.588 1.00 83.06 234 LYS A C 1
ATOM 1962 O O . LYS A 1 234 ? -20.217 -3.119 7.939 1.00 83.06 234 LYS A O 1
ATOM 1967 N N . TYR A 1 235 ? -18.855 -1.344 8.084 1.00 80.25 235 TYR A N 1
ATOM 1968 C CA . TYR A 1 235 ? -19.076 -0.907 6.713 1.00 80.25 235 TYR A CA 1
ATOM 1969 C C . TYR A 1 235 ? -18.323 -1.829 5.751 1.00 80.25 235 TYR A C 1
ATOM 1971 O O . TYR A 1 235 ? -17.155 -2.159 5.958 1.00 80.25 235 TYR A O 1
ATOM 1979 N N . LYS A 1 236 ? -18.969 -2.212 4.645 1.00 74.56 236 LYS A N 1
ATOM 1980 C CA . LYS A 1 236 ? -18.255 -2.848 3.537 1.00 74.56 236 LYS A CA 1
ATOM 1981 C C . LYS A 1 236 ? -17.440 -1.783 2.810 1.00 74.56 236 LYS A C 1
ATOM 1983 O O . LYS A 1 236 ? -17.976 -1.041 1.987 1.00 74.56 236 LYS A O 1
ATOM 1988 N N . HIS A 1 237 ? -16.145 -1.728 3.094 1.00 66.75 237 HIS A N 1
ATOM 1989 C CA . HIS A 1 237 ? -15.217 -0.912 2.325 1.00 66.75 237 HIS A CA 1
ATOM 1990 C C . HIS A 1 237 ? -15.032 -1.529 0.945 1.00 66.75 237 HIS A C 1
ATOM 1992 O O . HIS A 1 237 ? -14.365 -2.545 0.777 1.00 66.75 237 HIS A O 1
ATOM 1998 N N . ILE A 1 238 ? -15.640 -0.901 -0.053 1.00 58.16 238 ILE A N 1
ATOM 1999 C CA . ILE A 1 238 ? -15.172 -1.027 -1.424 1.00 58.16 238 ILE A CA 1
ATOM 2000 C C . ILE A 1 238 ? -14.195 0.136 -1.606 1.00 58.16 238 ILE A C 1
ATOM 2002 O O . ILE A 1 238 ? -14.567 1.284 -1.351 1.00 58.16 238 ILE A O 1
ATOM 2006 N N . PHE A 1 239 ? -12.953 -0.142 -2.001 1.00 53.50 239 PHE A N 1
ATOM 2007 C CA . PHE A 1 239 ? -11.949 0.889 -2.280 1.00 53.50 239 PHE A CA 1
ATOM 2008 C C . PHE A 1 239 ? -12.243 1.546 -3.640 1.00 53.50 239 PHE A C 1
ATOM 2010 O O . PHE A 1 239 ? -11.515 1.370 -4.614 1.00 53.50 239 PHE A O 1
ATOM 2017 N N . VAL A 1 240 ? -13.365 2.270 -3.707 1.00 42.38 240 VAL A N 1
ATOM 2018 C CA . VAL A 1 240 ? -13.798 3.045 -4.876 1.00 42.38 240 VAL A CA 1
ATOM 2019 C C . VAL A 1 240 ? -13.368 4.501 -4.747 1.00 42.38 240 VAL A C 1
ATOM 2021 O O . VAL A 1 240 ? -13.318 5.070 -3.652 1.00 42.38 240 VAL A O 1
ATOM 2024 N N . HIS A 1 241 ? -13.148 5.115 -5.903 1.00 38.22 241 HIS A N 1
ATOM 2025 C CA . HIS A 1 241 ? -13.420 6.530 -6.127 1.00 38.22 241 HIS A CA 1
ATOM 2026 C C . HIS A 1 241 ? -14.655 6.611 -7.019 1.00 38.22 241 HIS A C 1
ATOM 2028 O O . HIS A 1 241 ? -14.561 6.079 -8.150 1.00 38.22 241 HIS A O 1
#

Nearest PDB structures (foldseek):
  8ova-assembly1_AR  TM=2.879E-01  e=3.638E+00  Trypanosoma brucei brucei
  4bts-assembly1_AZ  TM=2.119E-01  e=5.181E+00  Tetrahymena thermophila

Sequence (241 aa):
MSLHLRKLQPDDLFVIESTYKEHTLLRAKLFEETRLFGCLENDLNALNGLREWYKKFVHFFLAKYPKYFKIEGDFISNLILNTKLLSVNEFICRYNWGIQTGPYFCTPFGNQDTLKKLTNPKYRFYDRYNSQTQPELPRLFENGNQLDFNLVFFRVERQNFTKLESGSILFTIHTYIHSLMELRDLLDVDEKGKFIEAINGIKGEVAEYKDVNNWKKAVEQFIFGETSGKTKEKYKHIFVH

pLDDT: mean 71.08, std 19.85, range [25.62, 94.81]

Solvent-accessible surface area (backbone atoms only — not comparable to full-atom values): 15375 Å² total; per-residue (Å²): 135,78,82,85,83,68,92,73,62,78,79,66,76,67,81,88,56,92,59,47,60,62,57,50,53,50,50,51,54,50,41,73,75,64,66,79,72,81,76,65,86,89,37,68,58,56,52,46,33,49,54,53,44,51,54,52,52,53,52,48,42,41,70,77,34,56,92,41,25,45,77,61,86,59,26,38,33,35,62,82,76,75,41,76,74,39,48,72,94,55,83,87,86,86,74,84,88,87,86,85,89,61,90,62,96,73,77,77,87,86,53,72,70,60,62,61,71,54,65,50,86,90,52,86,75,86,73,93,79,57,87,89,74,60,73,83,68,70,87,49,44,92,46,26,56,79,39,54,43,82,66,36,62,54,73,47,71,54,71,48,77,48,78,43,94,72,68,33,76,48,76,44,77,47,76,47,76,41,50,43,62,55,50,43,74,70,47,52,76,68,53,46,50,53,53,49,50,56,56,72,64,53,58,67,69,64,19,60,77,66,45,39,84,34,45,50,64,18,53,48,36,39,56,77,54,81,31,61,29,64,49,84,76,82,70,85,83,70,94,73,135

Foldseek 3Di:
DDPPDDDDDPLVPDDDDPCNQVVVVLVVVCCVVPVDADDPPVDPLSVVQQVLVVVSVLVSCCVNPVVQWDDDPQFIAGNSNRDTDAGNVGDDDDHDDDDDQWDAPDDDDDDPVVVVVPPPVVDDDDDPPDPPDDPDDPLAPPALQADDQLRPKDKDWDWDWDATPSRDIDIDTDIDIGRLLVVLVPDDPVRLVVVLVVLVPQDDPRCVVVVSRRCSRSSNCVSVPVDCHNDVDRDPDDNDD